Protein AF-A0A7C7NQ65-F1 (afdb_monomer_lite)

Secondary structure (DSSP, 8-state):
---EEEEEEEESSS--HHHHHHHHHHHHHT-SEEEEEETTEEEEEEETT-HHHHHHHHHHHHHH----TTEEEEEEEE--S------PPBPP---PPPHHHHHHHH-TTSTTTT-TT----TT-BSS----------BSS--TT-EEEES-GGGHHHHEE--HHHHHHHHSTT--EEEEEE--HHHHHHH--SEEEEE---SHHHHHHHHHHHHTT-SEEEE------EEEEETTEEEEEE-TTTSPPPP--SSSHHHHHHHHHHHHTT-S--------------

Radius of gyration: 21.6 Å; chains: 1; bounding box: 74×42×58 Å

Sequence (285 aa):
MSIKIRQVIEFNSDFQYFAGFLNHIVQQSSINANVKFQNRKVILEIDETDKEKVQKFSDEVTKYLPHSLFLGEIDTSNFDGDLEKHNSISPDYEIAPCNFCIEELSNETSPHYLDNGYRCSHYSNKGELFLEDEFTYSPNYSENSILLLTNSAKFDELFIATDDEKKALFSIEKPTLKLTIRNQELKELTGKKYLFVKAPWSVKSVLVAIQSKESGFDYLFFNDNDDLKAIVIQDNISFIKANRLLPKLKNLHENRLLNRFLNILDEANFKNGIGIYLNDKSGSI

pLDDT: mean 84.76, std 12.83, range [34.88, 98.25]

Structure (mmCIF, N/CA/C/O backbone):
data_AF-A0A7C7NQ65-F1
#
_entry.id   AF-A0A7C7NQ65-F1
#
loop_
_atom_site.group_PDB
_atom_site.id
_atom_site.type_symbol
_atom_site.label_atom_id
_atom_site.label_alt_id
_atom_site.label_comp_id
_atom_site.label_asym_id
_atom_site.label_entity_id
_atom_site.label_seq_id
_atom_site.pdbx_PDB_ins_code
_atom_site.Cartn_x
_atom_site.Cartn_y
_atom_site.Cartn_z
_atom_site.occupancy
_atom_site.B_iso_or_equiv
_atom_site.auth_seq_id
_atom_site.auth_comp_id
_atom_site.auth_asym_id
_atom_site.auth_atom_id
_atom_site.pdbx_PDB_model_num
ATOM 1 N N . MET A 1 1 ? 28.820 -6.013 -25.211 1.00 52.34 1 MET A N 1
ATOM 2 C CA . MET A 1 1 ? 27.528 -6.697 -25.425 1.00 52.34 1 MET A CA 1
ATOM 3 C C . MET A 1 1 ? 26.502 -5.935 -24.618 1.00 52.34 1 MET A C 1
ATOM 5 O O . MET A 1 1 ? 26.775 -5.704 -23.449 1.00 52.34 1 MET A O 1
ATOM 9 N N . SER A 1 2 ? 25.414 -5.480 -25.241 1.00 62.81 2 SER A N 1
ATOM 10 C CA . SER A 1 2 ? 24.263 -4.971 -24.487 1.00 62.81 2 SER A CA 1
ATOM 11 C C . SER A 1 2 ? 23.634 -6.185 -23.813 1.00 62.81 2 SER A C 1
ATOM 13 O O . SER A 1 2 ? 23.280 -7.142 -24.498 1.00 62.81 2 SER A O 1
ATOM 15 N N . ILE A 1 3 ? 23.647 -6.204 -22.484 1.00 84.12 3 ILE A N 1
ATOM 16 C CA . ILE A 1 3 ? 22.957 -7.225 -21.698 1.00 84.12 3 ILE A CA 1
ATOM 17 C C . ILE A 1 3 ? 21.595 -6.622 -21.407 1.00 84.12 3 ILE A C 1
ATOM 19 O O . ILE A 1 3 ? 21.515 -5.550 -20.813 1.00 84.12 3 ILE A O 1
ATOM 23 N N . LYS A 1 4 ? 20.540 -7.263 -21.893 1.00 92.06 4 LYS A N 1
ATOM 24 C CA . LYS A 1 4 ? 19.171 -6.826 -21.654 1.00 92.06 4 LYS A CA 1
ATOM 25 C C . LYS A 1 4 ? 18.411 -7.954 -20.984 1.00 92.06 4 LYS A C 1
ATOM 27 O O . LYS A 1 4 ? 18.498 -9.111 -21.408 1.00 92.06 4 LYS A O 1
ATOM 32 N N . ILE A 1 5 ? 17.647 -7.599 -19.966 1.00 93.62 5 ILE A N 1
ATOM 33 C CA . ILE A 1 5 ? 16.820 -8.537 -19.217 1.00 93.62 5 ILE A CA 1
ATOM 34 C C . ILE A 1 5 ? 15.348 -8.185 -19.374 1.00 93.62 5 ILE A C 1
ATOM 36 O O . ILE A 1 5 ? 14.976 -7.027 -19.573 1.00 93.62 5 ILE A O 1
ATOM 40 N N . ARG A 1 6 ? 14.506 -9.205 -19.265 1.00 94.75 6 ARG A N 1
ATOM 41 C CA . ARG A 1 6 ? 13.058 -9.089 -19.165 1.00 94.75 6 ARG A CA 1
ATOM 42 C C . ARG A 1 6 ? 12.602 -9.769 -17.885 1.00 94.75 6 ARG A C 1
ATOM 44 O O . ARG A 1 6 ? 1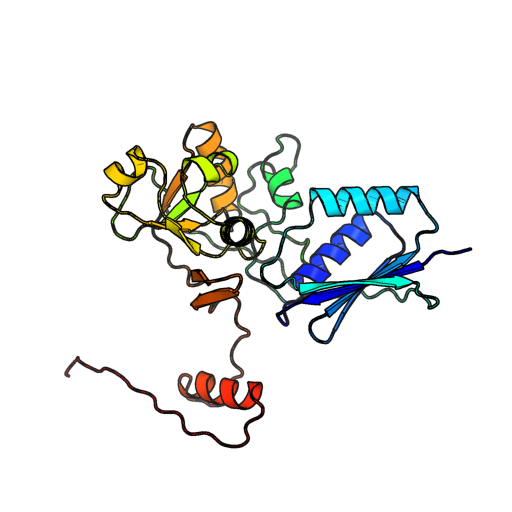2.823 -10.968 -17.708 1.00 94.75 6 ARG A O 1
ATOM 51 N N . GLN A 1 7 ? 11.921 -9.004 -17.047 1.00 94.50 7 GLN A N 1
ATOM 52 C CA . GLN A 1 7 ? 11.177 -9.487 -15.898 1.00 94.50 7 GLN A CA 1
ATOM 53 C C . GLN A 1 7 ? 9.689 -9.513 -16.232 1.00 94.50 7 GLN A C 1
ATOM 55 O O . GLN A 1 7 ? 9.123 -8.516 -16.683 1.00 94.50 7 GLN A O 1
ATOM 60 N N . VAL A 1 8 ? 9.058 -10.663 -16.031 1.00 95.12 8 VAL A N 1
ATOM 61 C CA . VAL A 1 8 ? 7.615 -10.849 -16.161 1.00 95.12 8 VAL A CA 1
ATOM 62 C C . VAL A 1 8 ? 7.072 -11.109 -14.766 1.00 95.12 8 VAL A C 1
ATOM 64 O O . VAL A 1 8 ? 7.361 -12.138 -14.170 1.00 95.12 8 VAL A O 1
ATOM 67 N N . ILE A 1 9 ? 6.312 -10.154 -14.247 1.00 94.19 9 ILE A N 1
ATOM 68 C CA . ILE A 1 9 ? 5.709 -10.204 -12.917 1.00 94.19 9 ILE A CA 1
ATOM 69 C C . ILE A 1 9 ? 4.232 -10.522 -13.113 1.00 94.19 9 ILE A C 1
ATOM 71 O O . ILE A 1 9 ? 3.504 -9.738 -13.732 1.00 94.19 9 ILE A O 1
ATOM 75 N N . GLU A 1 10 ? 3.780 -11.664 -12.614 1.00 93.00 10 GLU A N 1
ATOM 76 C CA . GLU A 1 10 ? 2.357 -11.970 -12.570 1.00 93.00 10 GLU A CA 1
ATOM 77 C C . GLU A 1 10 ? 1.647 -11.026 -11.602 1.00 93.00 10 GLU A C 1
ATOM 79 O O . GLU A 1 10 ? 2.161 -10.675 -10.538 1.00 93.00 10 GLU A O 1
ATOM 84 N N . PHE A 1 11 ? 0.459 -10.580 -11.990 1.00 89.44 11 PHE A N 1
ATOM 85 C CA . PHE A 1 11 ? -0.330 -9.647 -11.211 1.00 89.44 11 PHE A CA 1
ATOM 86 C C . PHE A 1 11 ? -1.777 -10.122 -11.176 1.00 89.44 11 PHE A C 1
ATOM 88 O O . PHE A 1 11 ? -2.502 -10.018 -12.156 1.00 89.44 11 PHE A O 1
ATOM 95 N N . ASN A 1 12 ? -2.225 -10.643 -10.041 1.00 86.44 12 ASN A N 1
ATOM 96 C CA . ASN A 1 12 ? -3.533 -11.265 -9.828 1.00 86.44 12 ASN A CA 1
ATOM 97 C C . ASN A 1 12 ? -4.705 -10.259 -9.797 1.00 86.44 12 ASN A C 1
ATOM 99 O O . ASN A 1 12 ? -5.675 -10.432 -9.063 1.00 86.44 12 ASN A O 1
ATOM 103 N N . SER A 1 13 ? -4.620 -9.196 -10.594 1.00 84.44 13 SER A N 1
ATOM 104 C CA . SER A 1 13 ? -5.643 -8.183 -10.822 1.00 84.44 13 SER A CA 1
ATOM 105 C C . SER A 1 13 ? -5.424 -7.523 -12.188 1.00 84.44 13 SER A C 1
ATOM 107 O O . SER A 1 13 ? -4.337 -7.593 -12.754 1.00 84.44 13 SER A O 1
ATOM 109 N N . ASP A 1 14 ? -6.440 -6.842 -12.714 1.00 83.81 14 ASP A N 1
ATOM 110 C CA . ASP A 1 14 ? -6.323 -6.013 -13.920 1.00 83.81 14 ASP A CA 1
ATOM 111 C C . ASP A 1 14 ? -5.859 -4.572 -13.605 1.00 83.81 14 ASP A C 1
ATOM 113 O O . ASP A 1 14 ? -5.800 -3.722 -14.499 1.00 83.81 14 ASP A O 1
ATOM 117 N N . PHE A 1 15 ? -5.530 -4.271 -12.340 1.00 84.94 15 PHE A N 1
ATOM 118 C CA . PHE A 1 15 ? -5.049 -2.947 -11.950 1.00 84.94 15 PHE A CA 1
ATOM 119 C C . PHE A 1 15 ? -3.617 -2.676 -12.417 1.00 84.94 15 PHE A C 1
ATOM 121 O O . PHE A 1 15 ? -2.731 -3.518 -12.346 1.00 84.94 15 PHE A O 1
ATOM 128 N N . GLN A 1 16 ? -3.384 -1.441 -12.845 1.00 87.25 16 GLN A N 1
ATOM 129 C CA . GLN A 1 16 ? -2.164 -1.017 -13.534 1.00 87.25 16 GLN A CA 1
ATOM 130 C C . GLN A 1 16 ? -1.256 -0.127 -12.679 1.00 87.25 16 GLN A C 1
ATOM 132 O O . GLN A 1 16 ? -0.144 0.178 -13.102 1.00 87.25 16 GLN A O 1
ATOM 137 N N . TYR A 1 17 ? -1.684 0.276 -11.476 1.00 87.38 17 TYR A N 1
ATOM 138 C CA . TYR A 1 17 ? -0.915 1.190 -10.617 1.00 87.38 17 TYR A CA 1
ATOM 139 C C . TYR A 1 17 ? 0.491 0.682 -10.311 1.00 87.38 17 TYR A C 1
ATOM 141 O O . TYR A 1 17 ? 1.406 1.488 -10.193 1.00 87.38 17 TYR A O 1
ATOM 149 N N . PHE A 1 18 ? 0.682 -0.636 -10.199 1.00 89.75 18 PHE A N 1
ATOM 150 C CA . PHE A 1 18 ? 1.993 -1.209 -9.915 1.00 89.75 18 PHE A CA 1
ATOM 151 C C . PHE A 1 18 ? 2.956 -0.990 -11.091 1.00 89.75 18 PHE A C 1
ATOM 153 O O . PHE A 1 18 ? 4.075 -0.519 -10.900 1.00 89.75 18 PHE A O 1
ATOM 160 N N . ALA A 1 19 ? 2.491 -1.223 -12.325 1.00 90.88 19 ALA A N 1
ATOM 161 C CA . ALA A 1 19 ? 3.245 -0.890 -13.535 1.00 90.88 19 ALA A CA 1
ATOM 162 C C . ALA A 1 19 ? 3.475 0.624 -13.667 1.00 90.88 19 ALA A C 1
ATOM 164 O O . ALA A 1 19 ? 4.567 1.057 -14.033 1.00 90.88 19 ALA A O 1
ATOM 165 N N . GLY A 1 20 ? 2.464 1.434 -13.340 1.00 90.38 20 GLY A N 1
ATOM 166 C CA . GLY A 1 20 ? 2.571 2.891 -13.321 1.00 90.38 20 GLY A CA 1
ATOM 167 C C . GLY A 1 20 ? 3.620 3.401 -12.329 1.00 90.38 20 GLY A C 1
ATOM 168 O O . GLY A 1 20 ? 4.366 4.321 -12.658 1.00 90.38 20 GLY A O 1
ATOM 169 N N . PHE A 1 21 ? 3.735 2.762 -11.165 1.00 91.69 21 PHE A N 1
ATOM 170 C CA . PHE A 1 21 ? 4.756 3.070 -10.166 1.00 91.69 21 PHE A CA 1
ATOM 171 C C . PHE A 1 21 ? 6.162 2.669 -10.613 1.00 91.69 21 PHE A C 1
ATOM 173 O O . PHE A 1 21 ? 7.105 3.446 -10.483 1.00 91.69 21 PHE A O 1
ATOM 180 N N . LEU A 1 22 ? 6.312 1.482 -11.205 1.00 92.50 22 LEU A N 1
ATOM 181 C CA . LEU A 1 22 ? 7.587 1.058 -11.787 1.00 92.50 22 LEU A CA 1
ATOM 182 C C . LEU A 1 22 ? 8.043 2.002 -12.906 1.00 92.50 22 LEU A C 1
ATOM 184 O O . LEU A 1 22 ? 9.221 2.347 -12.965 1.00 92.50 22 LEU A O 1
ATOM 188 N N . ASN A 1 23 ? 7.120 2.479 -13.748 1.00 91.50 23 ASN A N 1
ATOM 189 C CA . ASN A 1 23 ? 7.420 3.501 -14.753 1.00 91.50 23 ASN A CA 1
ATOM 190 C C . ASN A 1 23 ? 7.962 4.789 -14.126 1.00 91.50 23 ASN A C 1
ATOM 192 O O . ASN A 1 23 ? 8.927 5.353 -14.643 1.00 91.50 23 ASN A O 1
ATOM 196 N N . HIS A 1 24 ? 7.387 5.237 -13.008 1.00 91.88 24 HIS A N 1
ATOM 197 C CA . HIS A 1 24 ? 7.904 6.394 -12.283 1.00 91.88 24 HIS A CA 1
ATOM 198 C C . HIS A 1 24 ? 9.355 6.173 -11.823 1.00 91.88 24 HIS A C 1
ATOM 200 O O . HIS A 1 24 ? 10.212 7.021 -12.072 1.00 91.88 24 HIS A O 1
ATOM 206 N N . ILE A 1 25 ? 9.663 5.011 -11.235 1.00 93.88 25 ILE A N 1
ATOM 207 C CA . ILE A 1 25 ? 11.031 4.683 -10.802 1.00 93.88 25 ILE A CA 1
ATOM 208 C C . ILE A 1 25 ? 11.999 4.626 -11.994 1.00 93.88 25 ILE A C 1
ATOM 210 O O . ILE A 1 25 ? 13.107 5.154 -11.907 1.00 93.88 25 ILE A O 1
ATOM 214 N N . VAL A 1 26 ? 11.592 4.037 -13.125 1.00 93.19 26 VAL A N 1
ATOM 215 C CA . VAL A 1 26 ? 12.399 4.016 -14.363 1.00 93.19 26 VAL A CA 1
ATOM 216 C C . VAL A 1 26 ? 12.735 5.436 -14.831 1.00 93.19 26 VAL A C 1
ATOM 218 O O . VAL A 1 26 ? 13.874 5.717 -15.209 1.00 93.19 26 VAL A O 1
ATOM 221 N N . GLN A 1 27 ? 11.767 6.352 -14.786 1.00 90.94 27 GLN A N 1
ATOM 222 C CA . GLN A 1 27 ? 11.986 7.752 -15.158 1.00 90.94 27 GLN A CA 1
ATOM 223 C C . GLN A 1 27 ? 12.951 8.450 -14.187 1.00 90.94 27 GLN A C 1
ATOM 225 O O . GLN A 1 27 ? 13.904 9.093 -14.633 1.00 90.94 27 GLN A O 1
ATOM 230 N N . GLN A 1 28 ? 12.763 8.269 -12.877 1.00 90.81 28 GLN A N 1
ATOM 231 C CA . GLN A 1 28 ? 13.627 8.835 -11.829 1.00 90.81 28 GLN A CA 1
ATOM 232 C C . GLN A 1 28 ? 15.074 8.329 -11.897 1.00 90.81 28 GLN A C 1
ATOM 234 O O . GLN A 1 28 ? 16.034 9.094 -11.736 1.00 90.81 28 GLN A O 1
ATOM 239 N N . SER A 1 29 ? 15.271 7.039 -12.169 1.00 92.62 29 SER A N 1
ATOM 240 C CA . SER A 1 29 ? 16.609 6.459 -12.313 1.00 92.62 29 SER A CA 1
ATOM 241 C C . SER A 1 29 ? 17.265 6.815 -13.651 1.00 92.62 29 SER A C 1
ATOM 243 O O . SER A 1 29 ? 18.479 6.671 -13.796 1.00 92.62 29 SER A O 1
ATOM 245 N N . SER A 1 30 ? 16.484 7.318 -14.616 1.00 91.69 30 SER A N 1
ATOM 246 C CA . SER A 1 30 ? 16.909 7.613 -15.991 1.00 91.69 30 SER A CA 1
ATOM 247 C C . SER A 1 30 ? 17.499 6.403 -16.728 1.00 91.69 30 SER A C 1
ATOM 249 O O . SER A 1 30 ? 18.212 6.572 -17.723 1.00 91.69 30 SER A O 1
ATOM 251 N N . ILE A 1 31 ? 17.218 5.188 -16.247 1.00 92.69 31 ILE A N 1
ATOM 252 C CA . ILE A 1 31 ? 17.653 3.936 -16.864 1.00 92.69 31 ILE A CA 1
ATOM 253 C C . ILE A 1 31 ? 16.955 3.732 -18.213 1.00 92.69 31 ILE A C 1
ATOM 255 O O . ILE A 1 31 ? 15.811 4.143 -18.422 1.00 92.69 31 ILE A O 1
ATOM 259 N N . ASN A 1 32 ? 17.644 3.083 -19.151 1.00 92.25 32 ASN A N 1
ATOM 260 C CA . ASN A 1 32 ? 17.024 2.662 -20.400 1.00 92.25 32 ASN A CA 1
ATOM 261 C C . ASN A 1 32 ? 16.196 1.393 -20.149 1.00 92.25 32 ASN A C 1
ATOM 263 O O . ASN A 1 32 ? 16.702 0.279 -20.256 1.00 92.25 32 ASN A O 1
ATOM 267 N N . ALA A 1 33 ? 14.938 1.578 -19.758 1.00 92.38 33 ALA A N 1
ATOM 268 C CA . ALA A 1 33 ? 13.998 0.497 -19.502 1.00 92.38 33 ALA A CA 1
ATOM 269 C C . ALA A 1 33 ? 12.593 0.842 -20.005 1.00 92.38 33 ALA A C 1
ATOM 271 O O . ALA A 1 33 ? 12.276 1.998 -20.302 1.00 92.38 33 ALA A O 1
ATOM 272 N N . ASN A 1 34 ? 11.748 -0.177 -20.087 1.00 92.81 34 ASN A N 1
ATOM 273 C CA . ASN A 1 34 ? 10.358 -0.074 -20.496 1.00 92.81 34 ASN A CA 1
ATOM 274 C C . ASN A 1 34 ? 9.464 -0.917 -19.575 1.00 92.81 34 ASN A C 1
ATOM 276 O O . ASN A 1 34 ? 9.821 -2.048 -19.244 1.00 92.81 34 ASN A O 1
ATOM 280 N N . VAL A 1 35 ? 8.289 -0.391 -19.210 1.00 92.50 35 VAL A N 1
ATOM 281 C CA . VAL A 1 35 ? 7.281 -1.117 -18.424 1.00 92.50 35 VAL A CA 1
ATOM 282 C C . VAL A 1 35 ? 5.957 -1.167 -19.176 1.00 92.50 35 VAL A C 1
ATOM 284 O O . VAL A 1 35 ? 5.358 -0.139 -19.511 1.00 92.50 35 VAL A O 1
ATOM 287 N N . LYS A 1 36 ? 5.470 -2.386 -19.402 1.00 91.19 36 LYS A N 1
ATOM 288 C CA . LYS A 1 36 ? 4.174 -2.683 -20.021 1.00 91.19 36 LYS A CA 1
ATOM 289 C C . LYS A 1 36 ? 3.296 -3.442 -19.032 1.00 91.19 36 LYS A C 1
ATOM 291 O O . LYS A 1 36 ? 3.787 -4.286 -18.291 1.00 91.19 36 LYS A O 1
ATOM 296 N N . PHE A 1 37 ? 1.993 -3.186 -19.060 1.00 89.81 37 PHE A N 1
ATOM 297 C CA . PHE A 1 37 ? 1.007 -4.035 -18.397 1.00 89.81 37 PHE A CA 1
ATOM 298 C C . PHE A 1 37 ? 0.115 -4.690 -19.448 1.00 89.81 37 PHE A C 1
ATOM 300 O O . PHE A 1 37 ? -0.541 -3.994 -20.224 1.00 89.81 37 PHE A O 1
ATOM 307 N N . GLN A 1 38 ? 0.090 -6.020 -19.497 1.00 89.38 38 GLN A N 1
ATOM 308 C CA . GLN A 1 38 ? -0.742 -6.765 -20.438 1.00 89.38 38 GLN A CA 1
ATOM 309 C C . GLN A 1 38 ? -1.121 -8.123 -19.855 1.00 89.38 38 GLN A C 1
ATOM 311 O O . GLN A 1 38 ? -0.275 -8.810 -19.294 1.00 89.38 38 GLN A O 1
ATOM 316 N N . ASN A 1 39 ? -2.380 -8.534 -20.033 1.00 87.81 39 ASN A N 1
ATOM 317 C CA . ASN A 1 39 ? -2.874 -9.854 -19.624 1.00 87.81 39 ASN A CA 1
ATOM 318 C C . ASN A 1 39 ? -2.519 -10.199 -18.170 1.00 87.81 39 ASN A C 1
ATOM 320 O O . ASN A 1 39 ? -2.023 -11.295 -17.917 1.00 87.81 39 ASN A O 1
ATOM 324 N N . ARG A 1 40 ? -2.743 -9.261 -17.233 1.00 90.31 40 ARG A N 1
ATOM 325 C CA . ARG A 1 40 ? -2.425 -9.449 -15.806 1.00 90.31 40 ARG A CA 1
ATOM 326 C C . ARG A 1 40 ? -0.945 -9.722 -15.527 1.00 90.31 40 ARG A C 1
ATOM 328 O O . ARG A 1 40 ? -0.592 -10.414 -14.580 1.00 90.31 40 ARG A O 1
ATOM 335 N N . LYS A 1 41 ? -0.064 -9.199 -16.378 1.00 93.44 41 LYS A N 1
ATOM 336 C CA . LYS A 1 41 ? 1.386 -9.288 -16.215 1.00 93.44 41 LYS A CA 1
ATOM 337 C C . LYS A 1 41 ? 2.007 -7.915 -16.384 1.00 93.44 41 LYS A C 1
ATOM 339 O O . LYS A 1 41 ? 1.666 -7.180 -17.315 1.00 93.44 41 LYS A O 1
ATOM 344 N N . VAL A 1 42 ? 2.935 -7.588 -15.497 1.00 93.06 42 VAL A N 1
ATOM 345 C CA . VAL A 1 42 ? 3.828 -6.441 -15.642 1.00 93.06 42 VAL A CA 1
ATOM 346 C C . VAL A 1 42 ? 5.094 -6.952 -16.316 1.00 93.06 42 VAL A C 1
ATOM 348 O O . VAL A 1 42 ? 5.751 -7.857 -15.812 1.00 93.06 42 VAL A O 1
ATOM 351 N N . ILE A 1 43 ? 5.419 -6.400 -17.477 1.00 93.75 43 ILE A N 1
ATOM 352 C CA . ILE A 1 43 ? 6.603 -6.752 -18.255 1.00 93.75 43 ILE A CA 1
ATOM 353 C C . ILE A 1 43 ? 7.573 -5.581 -18.141 1.00 93.75 43 ILE A C 1
ATOM 355 O O . ILE A 1 43 ? 7.293 -4.499 -18.659 1.00 93.75 43 ILE A O 1
ATOM 359 N N . LEU A 1 44 ? 8.686 -5.803 -17.451 1.00 94.00 44 LEU A N 1
ATOM 360 C CA . LEU A 1 44 ? 9.769 -4.847 -17.257 1.00 94.00 44 LEU A CA 1
ATOM 361 C C . LEU A 1 44 ? 10.977 -5.298 -18.078 1.00 94.00 44 LEU A C 1
ATOM 363 O O . LEU A 1 44 ? 11.518 -6.379 -17.866 1.00 94.00 44 LEU A O 1
ATOM 367 N N . GLU A 1 45 ? 11.395 -4.475 -19.028 1.00 94.44 45 GLU A N 1
ATOM 368 C CA . GLU A 1 45 ? 12.537 -4.741 -19.904 1.00 94.44 45 GLU A CA 1
ATOM 369 C C . GLU A 1 45 ? 13.616 -3.703 -19.622 1.00 94.44 45 GLU A C 1
ATOM 371 O O . GLU A 1 45 ? 13.331 -2.508 -19.667 1.00 94.44 45 GLU A O 1
ATOM 376 N N . ILE A 1 46 ? 14.836 -4.142 -19.319 1.00 93.62 46 ILE A N 1
ATOM 377 C CA . ILE A 1 46 ? 15.928 -3.276 -18.859 1.00 93.62 46 ILE A CA 1
ATOM 378 C C . ILE A 1 46 ? 17.164 -3.517 -19.717 1.00 93.62 46 ILE A C 1
ATOM 380 O O . ILE A 1 46 ? 17.553 -4.663 -19.934 1.00 93.62 46 ILE A O 1
ATOM 384 N N . ASP A 1 47 ? 17.801 -2.441 -20.172 1.00 92.81 47 ASP A N 1
ATOM 385 C CA . ASP A 1 47 ? 19.149 -2.467 -20.740 1.00 92.81 47 ASP A CA 1
ATOM 386 C C . ASP A 1 47 ? 20.183 -2.204 -19.642 1.00 92.81 47 ASP A C 1
ATOM 388 O O . ASP A 1 47 ? 20.283 -1.103 -19.095 1.00 92.81 47 ASP A O 1
ATOM 392 N N . GLU A 1 48 ? 20.964 -3.234 -19.326 1.00 91.50 48 GLU A N 1
ATOM 393 C CA . GLU A 1 48 ? 21.942 -3.242 -18.239 1.00 91.50 48 GLU A CA 1
ATOM 394 C C . GLU A 1 48 ? 23.324 -2.719 -18.657 1.00 91.50 48 GLU A C 1
ATOM 396 O O . GLU A 1 48 ? 24.313 -2.876 -17.936 1.00 91.50 48 GLU A O 1
ATOM 401 N N . THR A 1 49 ? 23.432 -2.094 -19.832 1.00 91.00 49 THR A N 1
ATOM 402 C CA . THR A 1 49 ? 24.710 -1.555 -20.321 1.00 91.00 49 THR A CA 1
ATOM 403 C C . THR A 1 49 ? 25.270 -0.463 -19.398 1.00 91.00 49 THR A C 1
ATOM 405 O O . THR A 1 49 ? 26.484 -0.390 -19.198 1.00 91.00 49 THR A O 1
ATOM 408 N N . ASP A 1 50 ? 24.405 0.373 -18.813 1.00 92.38 50 ASP A N 1
ATOM 409 C CA . ASP A 1 50 ? 24.789 1.463 -17.906 1.00 92.38 50 ASP A CA 1
ATOM 410 C C . ASP A 1 50 ? 24.654 1.037 -16.436 1.00 92.38 50 ASP A C 1
ATOM 412 O O . ASP A 1 50 ? 23.598 1.167 -15.815 1.00 92.38 50 ASP A O 1
ATOM 416 N N . LYS A 1 51 ? 25.752 0.525 -15.873 1.00 92.56 51 LYS A N 1
ATOM 417 C CA . LYS A 1 51 ? 25.780 -0.030 -14.512 1.00 92.56 51 LYS A CA 1
ATOM 418 C C . LYS A 1 51 ? 25.422 0.975 -13.419 1.00 92.56 51 LYS A C 1
ATOM 420 O O . LYS A 1 51 ? 24.862 0.572 -12.406 1.00 92.56 51 LYS A O 1
ATOM 425 N N . GLU A 1 52 ? 25.742 2.255 -13.600 1.00 94.69 52 GLU A N 1
ATOM 426 C CA . GLU A 1 52 ? 25.434 3.286 -12.602 1.00 94.69 52 GLU A CA 1
ATOM 427 C C . GLU A 1 52 ? 23.920 3.503 -12.518 1.00 94.69 52 GLU A C 1
ATOM 429 O O . GLU A 1 52 ? 23.342 3.512 -11.430 1.00 94.69 52 GLU A O 1
ATOM 434 N N . LYS A 1 53 ? 23.252 3.578 -13.673 1.00 94.69 53 LYS A N 1
ATOM 435 C CA . LYS A 1 53 ? 21.791 3.715 -13.733 1.00 94.69 53 LYS A CA 1
ATOM 436 C C . LYS A 1 53 ? 21.058 2.452 -13.302 1.00 94.69 53 LYS A C 1
ATOM 438 O O . LYS A 1 53 ? 20.010 2.562 -12.672 1.00 94.69 53 LYS A O 1
ATOM 443 N N . VAL A 1 54 ? 21.604 1.272 -13.603 1.00 93.69 54 VAL A N 1
ATOM 444 C CA . VAL A 1 54 ? 21.096 -0.015 -13.090 1.00 93.69 54 VAL A CA 1
ATOM 445 C C . VAL A 1 54 ? 21.153 -0.042 -11.570 1.00 93.69 54 VAL A C 1
ATOM 447 O O . VAL A 1 54 ? 20.149 -0.360 -10.936 1.00 93.69 54 VAL A O 1
ATOM 450 N N . GLN A 1 55 ? 22.288 0.345 -10.983 1.00 94.00 55 GLN A N 1
ATOM 451 C CA . GLN A 1 55 ? 22.425 0.397 -9.532 1.00 94.00 55 GLN A CA 1
ATOM 452 C C . GLN A 1 55 ? 21.427 1.385 -8.926 1.00 94.00 55 GLN A C 1
ATOM 454 O O . GLN A 1 55 ? 20.677 1.010 -8.030 1.00 94.00 55 GLN A O 1
ATOM 459 N N . LYS A 1 56 ? 21.335 2.601 -9.480 1.00 95.56 56 LYS A N 1
ATOM 460 C CA . LYS A 1 56 ? 20.355 3.600 -9.038 1.00 95.56 56 LYS A CA 1
ATOM 461 C C . LYS A 1 56 ? 18.927 3.052 -9.100 1.00 95.56 56 LYS A C 1
ATOM 463 O O . LYS A 1 56 ? 18.187 3.173 -8.135 1.00 95.56 56 LYS A O 1
ATOM 468 N N . PHE A 1 57 ? 18.534 2.427 -10.208 1.00 95.50 57 PHE A N 1
ATOM 469 C CA . PHE A 1 57 ? 17.214 1.804 -10.340 1.00 95.50 57 PHE A CA 1
ATOM 470 C C . PHE A 1 57 ? 16.975 0.723 -9.276 1.00 95.50 57 PHE A C 1
ATOM 472 O O . PHE A 1 57 ? 15.919 0.713 -8.649 1.00 95.50 57 PHE A O 1
ATOM 479 N N . SER A 1 58 ? 17.953 -0.156 -9.046 1.00 93.81 58 SER A N 1
ATOM 480 C CA . SER A 1 58 ? 17.872 -1.207 -8.027 1.00 93.81 58 SER A CA 1
ATOM 481 C C . SER A 1 58 ? 17.698 -0.635 -6.618 1.00 93.81 58 SER A C 1
ATOM 483 O O . SER A 1 58 ? 16.890 -1.149 -5.840 1.00 93.81 58 SER A O 1
ATOM 485 N N . ASP A 1 59 ? 18.426 0.432 -6.291 1.00 94.75 59 ASP A N 1
ATOM 486 C CA . ASP A 1 59 ? 18.344 1.101 -4.991 1.00 94.75 59 ASP A CA 1
ATOM 487 C C . ASP A 1 59 ? 16.963 1.746 -4.793 1.00 94.75 59 ASP A C 1
ATOM 489 O O . ASP A 1 59 ? 16.334 1.568 -3.748 1.00 94.75 59 ASP A O 1
ATOM 493 N N . GLU A 1 60 ? 16.444 2.422 -5.823 1.00 94.88 60 GLU A N 1
ATOM 494 C CA . GLU A 1 60 ? 15.113 3.038 -5.817 1.00 94.88 60 GLU A CA 1
ATOM 495 C C . GLU A 1 60 ? 13.991 1.994 -5.688 1.00 94.88 60 GLU A C 1
ATOM 497 O O . GLU A 1 60 ? 13.077 2.162 -4.880 1.00 94.88 60 GLU A O 1
ATOM 502 N N . VAL A 1 61 ? 14.067 0.881 -6.428 1.00 92.88 61 VAL A N 1
ATOM 503 C CA . VAL A 1 61 ? 13.113 -0.233 -6.293 1.00 92.88 61 VAL A CA 1
ATOM 504 C C . VAL A 1 61 ? 13.151 -0.804 -4.879 1.00 92.88 61 VAL A C 1
ATOM 506 O O . VAL A 1 61 ? 12.103 -0.967 -4.259 1.00 92.88 61 VAL A O 1
ATOM 509 N N . THR A 1 62 ? 14.344 -1.058 -4.341 1.00 91.56 62 THR A N 1
ATOM 510 C CA . THR A 1 62 ? 14.508 -1.627 -2.995 1.00 91.56 62 THR A CA 1
ATOM 511 C C . THR A 1 62 ? 13.949 -0.702 -1.916 1.00 91.56 62 THR A C 1
ATOM 513 O O . THR A 1 62 ? 13.350 -1.172 -0.948 1.00 91.56 62 THR A O 1
ATOM 516 N N . LYS A 1 63 ? 14.131 0.613 -2.072 1.00 92.38 63 LYS A N 1
ATOM 517 C CA . LYS A 1 63 ? 13.686 1.605 -1.090 1.00 92.38 63 LYS A CA 1
ATOM 518 C C . LYS A 1 63 ? 12.188 1.902 -1.190 1.00 92.38 63 LYS A C 1
ATOM 520 O O . LYS A 1 63 ? 11.518 2.010 -0.161 1.00 92.38 63 LYS A O 1
ATOM 525 N N . TYR A 1 64 ? 11.653 2.061 -2.399 1.00 93.12 64 TYR A N 1
ATOM 526 C CA . TYR A 1 64 ? 10.343 2.689 -2.586 1.00 93.12 64 TYR A CA 1
ATOM 527 C C . TYR A 1 64 ? 9.253 1.786 -3.145 1.00 93.12 64 TYR A C 1
ATOM 529 O O . TYR A 1 64 ? 8.088 2.142 -2.969 1.00 93.12 64 TYR A O 1
ATOM 537 N N . LEU A 1 65 ? 9.573 0.663 -3.800 1.00 89.44 65 LEU A N 1
ATOM 538 C CA . LEU A 1 65 ? 8.560 -0.215 -4.393 1.00 89.44 65 LEU A CA 1
ATOM 539 C C . LEU A 1 65 ? 7.688 -0.831 -3.289 1.00 89.44 65 LEU A C 1
ATOM 541 O O . LEU A 1 65 ? 8.176 -1.650 -2.506 1.00 89.44 65 LEU A O 1
ATOM 545 N N . PRO A 1 66 ? 6.397 -0.461 -3.189 1.00 83.31 66 PRO A N 1
ATOM 546 C CA . PRO A 1 66 ? 5.546 -1.040 -2.172 1.00 83.31 66 PRO A CA 1
ATOM 547 C C . PRO A 1 66 ? 5.148 -2.459 -2.575 1.00 83.31 66 PRO A C 1
ATOM 549 O O . PRO A 1 66 ? 4.926 -2.758 -3.748 1.00 83.31 66 PRO A O 1
ATOM 552 N N . HIS A 1 67 ? 4.990 -3.329 -1.582 1.00 87.88 67 HIS A N 1
ATOM 553 C CA . HIS A 1 67 ? 4.375 -4.632 -1.799 1.00 87.88 67 HIS A CA 1
ATOM 554 C C . HIS A 1 67 ? 2.904 -4.457 -2.209 1.00 87.88 67 HIS A C 1
ATOM 556 O O . HIS A 1 67 ? 2.198 -3.624 -1.638 1.00 87.88 67 HIS A O 1
ATOM 562 N N . SER A 1 68 ? 2.422 -5.263 -3.152 1.00 89.62 68 SER A N 1
ATOM 563 C CA . SER A 1 68 ? 1.006 -5.330 -3.525 1.00 89.62 68 SER A CA 1
ATOM 564 C C . SER A 1 68 ? 0.435 -6.707 -3.220 1.00 89.62 68 SER A C 1
ATOM 566 O O . SER A 1 68 ? 1.099 -7.721 -3.422 1.00 89.62 68 SER A O 1
ATOM 568 N N . LEU A 1 69 ? -0.815 -6.740 -2.749 1.00 87.69 69 LEU A N 1
ATOM 569 C CA . LEU A 1 69 ? -1.553 -7.985 -2.484 1.00 87.69 69 LEU A CA 1
ATOM 570 C C . LEU A 1 69 ? -1.741 -8.857 -3.726 1.00 87.69 69 LEU A C 1
ATOM 572 O O . LEU A 1 69 ? -2.033 -10.042 -3.601 1.00 87.69 69 LEU A O 1
ATOM 576 N N . PHE A 1 70 ? -1.636 -8.260 -4.911 1.00 87.69 70 PHE A N 1
ATOM 577 C CA . PHE A 1 70 ? -1.867 -8.945 -6.173 1.00 87.69 70 PHE A CA 1
ATOM 578 C C . PHE A 1 70 ? -0.568 -9.386 -6.846 1.00 87.69 70 PHE A C 1
ATOM 580 O O . PHE A 1 70 ? -0.637 -9.926 -7.943 1.00 87.69 70 PHE A O 1
ATOM 587 N N . LEU A 1 71 ? 0.603 -9.186 -6.235 1.00 88.88 71 LEU A N 1
ATOM 588 C CA . LEU A 1 71 ? 1.850 -9.701 -6.802 1.00 88.88 71 LEU A CA 1
ATOM 589 C C . LEU A 1 71 ? 1.849 -11.231 -6.801 1.00 88.88 71 LEU A C 1
ATOM 591 O O . LEU A 1 71 ? 1.562 -11.860 -5.785 1.00 88.88 71 LEU A O 1
ATOM 595 N N . GLY A 1 72 ? 2.156 -11.805 -7.960 1.00 87.50 72 GLY A N 1
ATOM 596 C CA . GLY A 1 72 ? 2.377 -13.230 -8.159 1.00 87.50 72 GLY A CA 1
ATOM 597 C C . GLY A 1 72 ? 3.850 -13.540 -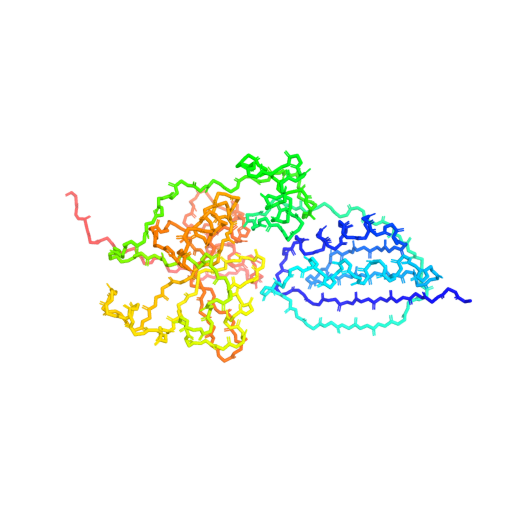8.415 1.00 87.50 72 GLY A C 1
ATOM 598 O O . GLY A 1 72 ? 4.748 -12.856 -7.918 1.00 87.50 72 GLY A O 1
ATOM 599 N N . GLU A 1 73 ? 4.092 -14.593 -9.191 1.00 89.25 73 GLU A N 1
ATOM 600 C CA . GLU A 1 73 ? 5.440 -15.050 -9.524 1.00 89.25 73 GLU A CA 1
ATOM 601 C C . GLU A 1 73 ? 6.196 -14.038 -10.397 1.00 89.25 73 GLU A C 1
ATOM 603 O O . GLU A 1 73 ? 5.607 -13.286 -11.178 1.00 89.25 73 GLU A O 1
ATOM 608 N N . ILE A 1 74 ? 7.522 -14.013 -10.244 1.00 92.44 74 ILE A N 1
ATOM 609 C CA . ILE A 1 74 ? 8.419 -13.151 -11.015 1.00 92.44 74 ILE A CA 1
ATOM 610 C C . ILE A 1 74 ? 9.392 -14.035 -11.784 1.00 92.44 74 ILE A C 1
ATOM 612 O O . ILE A 1 74 ? 10.261 -14.673 -11.190 1.00 92.44 74 ILE A O 1
ATOM 616 N N . ASP A 1 75 ? 9.299 -13.994 -13.107 1.00 94.06 75 ASP A N 1
ATOM 617 C CA . ASP A 1 75 ? 10.219 -14.675 -14.008 1.00 94.06 75 ASP A CA 1
ATOM 618 C C . ASP A 1 75 ? 11.223 -13.687 -14.591 1.00 94.06 75 ASP A C 1
ATOM 620 O O . ASP A 1 75 ? 10.844 -12.643 -15.122 1.00 94.06 75 ASP A O 1
ATOM 624 N N . THR A 1 76 ? 12.512 -14.023 -14.545 1.00 93.56 76 THR A N 1
ATOM 625 C CA . THR A 1 76 ? 13.579 -13.223 -15.167 1.00 93.56 76 THR A CA 1
ATOM 626 C C . THR A 1 76 ? 14.233 -14.006 -16.297 1.00 93.56 76 THR A C 1
ATOM 628 O O . THR A 1 76 ? 14.596 -15.170 -16.137 1.00 93.56 76 THR A O 1
ATOM 631 N N . SER A 1 77 ? 14.406 -13.365 -17.449 1.00 92.81 77 SER A N 1
ATOM 632 C CA . SER A 1 77 ? 15.007 -13.962 -18.643 1.00 92.81 77 SER A CA 1
ATOM 633 C C . SER A 1 77 ? 15.852 -12.947 -19.411 1.00 92.81 77 SER A C 1
ATOM 635 O O . SER A 1 77 ? 15.671 -11.741 -19.260 1.00 92.81 77 SER A O 1
ATOM 637 N N . ASN A 1 78 ? 16.767 -13.429 -20.254 1.00 91.19 78 ASN A N 1
ATOM 638 C CA . ASN A 1 78 ? 17.478 -12.572 -21.204 1.00 91.19 78 ASN A CA 1
ATOM 639 C C . ASN A 1 78 ? 16.552 -12.185 -22.363 1.00 91.19 78 ASN A C 1
ATOM 641 O O . ASN A 1 78 ? 15.696 -12.973 -22.773 1.00 91.19 78 ASN A O 1
ATOM 645 N N . PHE A 1 79 ? 16.745 -10.991 -22.915 1.00 87.88 79 PHE A N 1
ATOM 646 C CA . PHE A 1 79 ? 15.912 -10.462 -23.990 1.00 87.88 79 PHE A CA 1
ATOM 647 C C . PHE A 1 79 ? 16.754 -9.816 -25.093 1.00 87.88 79 PHE A C 1
ATOM 649 O O . PHE A 1 79 ? 17.440 -8.836 -24.852 1.00 87.88 79 PHE A O 1
ATOM 656 N N . ASP A 1 80 ? 16.644 -10.309 -26.327 1.00 80.00 80 ASP A N 1
ATOM 657 C CA . ASP A 1 80 ? 17.443 -9.816 -27.465 1.00 80.00 80 ASP A CA 1
ATOM 658 C C . ASP A 1 80 ? 16.701 -8.812 -28.373 1.00 80.00 80 ASP A C 1
ATOM 660 O O . ASP A 1 80 ? 17.141 -8.533 -29.487 1.00 80.00 80 ASP A O 1
ATOM 664 N N . GLY A 1 81 ? 15.567 -8.257 -27.934 1.00 80.00 81 GLY A N 1
ATOM 665 C CA . GLY A 1 81 ? 14.795 -7.300 -28.734 1.00 80.00 81 GLY A CA 1
ATOM 666 C C . GLY A 1 81 ? 15.105 -5.829 -28.444 1.00 80.00 81 GLY A C 1
ATOM 667 O O . GLY A 1 81 ? 15.921 -5.472 -27.585 1.00 80.00 81 GLY A O 1
ATOM 668 N N . ASP A 1 82 ? 14.432 -4.951 -29.183 1.00 80.62 82 ASP A N 1
ATOM 669 C CA . ASP A 1 82 ? 14.525 -3.506 -28.994 1.00 80.62 82 ASP A CA 1
ATOM 670 C C . ASP A 1 82 ? 13.645 -3.030 -27.836 1.00 80.62 82 ASP A C 1
ATOM 672 O O . ASP A 1 82 ? 12.556 -3.550 -27.592 1.00 80.62 82 ASP A O 1
ATOM 676 N N . LEU A 1 83 ? 14.138 -2.021 -27.113 1.00 83.00 83 LEU A N 1
ATOM 677 C CA . LEU A 1 83 ? 13.371 -1.360 -26.066 1.00 83.00 83 LEU A CA 1
ATOM 678 C C . LEU A 1 83 ? 12.445 -0.329 -26.706 1.00 83.00 83 LEU A C 1
ATOM 680 O O . LEU A 1 83 ? 12.854 0.784 -27.040 1.00 83.00 83 LEU A O 1
ATOM 684 N N . GLU A 1 84 ? 11.182 -0.697 -26.864 1.00 78.12 84 GLU A N 1
ATOM 685 C CA . GLU A 1 84 ? 10.134 0.241 -27.252 1.00 78.12 84 GLU A CA 1
ATOM 686 C C . GLU A 1 84 ? 9.609 0.952 -26.008 1.00 78.12 84 GLU A C 1
ATOM 688 O O . GLU A 1 84 ? 9.051 0.310 -25.122 1.00 78.12 84 GLU A O 1
ATOM 693 N N . LYS A 1 85 ? 9.765 2.276 -25.928 1.00 72.56 85 LYS A N 1
ATOM 694 C CA . LYS A 1 85 ? 9.233 3.048 -24.798 1.00 72.56 85 LYS A CA 1
ATOM 695 C C . LYS A 1 85 ? 7.711 3.116 -24.858 1.00 72.56 85 LYS A C 1
ATOM 697 O O . LYS A 1 85 ? 7.154 3.700 -25.787 1.00 72.56 85 LYS A O 1
ATOM 702 N N . HIS A 1 86 ? 7.051 2.609 -23.824 1.00 70.44 86 HIS A N 1
ATOM 703 C CA . HIS A 1 86 ? 5.626 2.816 -23.598 1.00 70.44 86 HIS A CA 1
ATOM 704 C C . HIS A 1 86 ? 5.391 3.714 -22.390 1.00 70.44 86 HIS A C 1
ATOM 706 O O . HIS A 1 86 ? 5.696 3.358 -21.256 1.00 70.44 86 HIS A O 1
ATOM 712 N N . ASN A 1 87 ? 4.760 4.862 -22.633 1.00 65.81 87 ASN A N 1
ATOM 713 C CA . ASN A 1 87 ? 4.190 5.665 -21.560 1.00 65.81 87 ASN A CA 1
ATOM 714 C C . ASN A 1 87 ? 2.827 5.074 -21.198 1.00 65.81 87 ASN A C 1
ATOM 716 O O . ASN A 1 87 ? 1.806 5.422 -21.795 1.00 65.81 87 ASN A O 1
ATOM 720 N N . SER A 1 88 ? 2.825 4.129 -20.262 1.00 64.06 88 SER A N 1
ATOM 721 C CA . SER A 1 88 ? 1.588 3.533 -19.761 1.00 64.06 88 SER A CA 1
ATOM 722 C C . SER A 1 88 ? 0.901 4.521 -18.818 1.00 64.06 88 SER A C 1
ATOM 724 O O . SER A 1 88 ? 1.467 4.889 -17.792 1.00 64.06 88 SER A O 1
ATOM 726 N N . ILE A 1 89 ? -0.311 4.952 -19.174 1.00 71.50 89 ILE A N 1
ATOM 727 C CA . ILE A 1 89 ? -1.173 5.759 -18.305 1.00 71.50 89 ILE A CA 1
ATOM 728 C C . ILE A 1 89 ? -2.171 4.818 -17.636 1.00 71.50 89 ILE A C 1
ATOM 730 O O . ILE A 1 89 ? -2.966 4.154 -18.305 1.00 71.50 89 ILE A O 1
ATOM 734 N N . SER A 1 90 ? -2.138 4.802 -16.316 1.00 71.12 90 SER A N 1
ATOM 735 C CA . SER A 1 90 ? -3.054 4.082 -15.449 1.00 71.12 90 SER A CA 1
ATOM 736 C C . SER A 1 90 ? -4.398 4.814 -15.330 1.00 71.12 90 SER A C 1
ATOM 738 O O . SER A 1 90 ? -4.438 6.042 -15.299 1.00 71.12 90 SER A O 1
ATOM 740 N N . PRO A 1 91 ? -5.531 4.100 -15.223 1.00 74.19 91 PRO A N 1
ATOM 741 C CA . PRO A 1 91 ? -6.753 4.639 -14.630 1.00 74.19 91 PRO A CA 1
ATOM 742 C C . PRO A 1 91 ? -6.524 5.239 -13.236 1.00 74.19 91 PRO A C 1
ATOM 744 O O . PRO A 1 91 ? -5.517 4.972 -12.590 1.00 74.19 91 PRO A O 1
ATOM 747 N N . ASP A 1 92 ? -7.496 6.009 -12.763 1.00 76.38 92 ASP A N 1
ATOM 748 C CA . ASP A 1 92 ? -7.472 6.568 -11.414 1.00 76.38 92 ASP A CA 1
ATOM 749 C C . ASP A 1 92 ? -7.780 5.467 -10.395 1.00 76.38 92 ASP A C 1
ATOM 751 O O . ASP A 1 92 ? -8.838 4.836 -10.463 1.00 76.38 92 ASP A O 1
ATOM 755 N N . TYR A 1 93 ? -6.854 5.235 -9.461 1.00 75.56 93 TYR A N 1
ATOM 756 C CA . TYR A 1 93 ? -7.003 4.249 -8.391 1.00 75.56 93 TYR A CA 1
ATOM 757 C C . TYR A 1 93 ? -7.041 4.892 -7.007 1.00 75.56 93 TYR A C 1
ATOM 759 O O . TYR A 1 93 ? -6.159 5.676 -6.656 1.00 75.56 93 TYR A O 1
ATOM 767 N N . GLU A 1 94 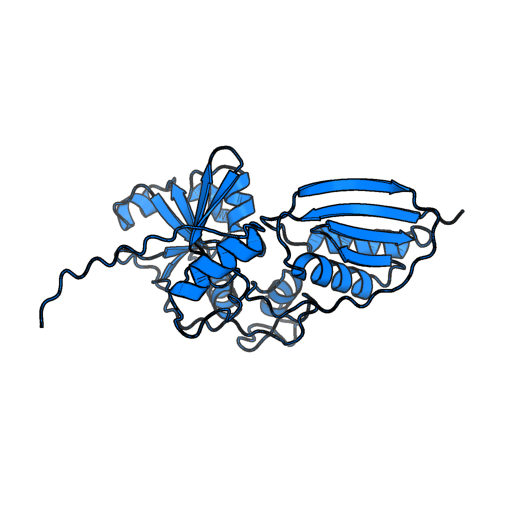? -8.022 4.498 -6.194 1.00 77.44 94 GLU A N 1
ATOM 768 C CA . GLU A 1 94 ? -8.122 4.867 -4.778 1.00 77.44 94 GLU A CA 1
ATOM 769 C C . GLU A 1 94 ? -7.065 4.132 -3.941 1.00 77.44 94 GLU A C 1
ATOM 771 O O . GLU A 1 94 ? -7.345 3.159 -3.239 1.00 77.44 94 GLU A O 1
ATOM 776 N N . ILE A 1 95 ? -5.820 4.579 -4.070 1.00 81.69 95 ILE A N 1
ATOM 777 C CA . ILE A 1 95 ? -4.637 3.941 -3.500 1.00 81.69 95 ILE A CA 1
ATOM 778 C C . ILE A 1 95 ? -3.902 4.904 -2.582 1.00 81.69 95 ILE A C 1
ATOM 780 O O . ILE A 1 95 ? -3.903 6.117 -2.788 1.00 81.69 95 ILE A O 1
ATOM 784 N N . ALA A 1 96 ? -3.277 4.333 -1.556 1.00 87.25 96 ALA A N 1
ATOM 785 C CA . ALA A 1 96 ? -2.531 5.081 -0.568 1.00 87.25 96 ALA A CA 1
ATOM 786 C C . ALA A 1 96 ? -1.359 5.868 -1.169 1.00 87.25 96 ALA A C 1
ATOM 788 O O . ALA A 1 96 ? -0.809 5.457 -2.188 1.00 87.25 96 ALA A O 1
ATOM 789 N N . PRO A 1 97 ? -0.935 6.980 -0.538 1.00 89.62 97 PRO A N 1
ATOM 790 C CA . PRO A 1 97 ? 0.290 7.657 -0.945 1.00 89.62 97 PRO A CA 1
ATOM 791 C C . PRO A 1 97 ? 1.478 6.684 -0.912 1.00 89.62 97 PRO A C 1
ATOM 793 O O . PRO A 1 97 ? 1.619 5.882 0.015 1.00 89.62 97 PRO A O 1
ATOM 796 N N . CYS A 1 98 ? 2.333 6.756 -1.931 1.00 91.25 98 CYS A N 1
ATOM 797 C CA . CYS A 1 98 ? 3.516 5.906 -2.026 1.00 91.25 98 CYS A CA 1
ATOM 798 C C . CYS A 1 98 ? 4.610 6.328 -1.036 1.00 91.25 98 CYS A C 1
ATOM 800 O O . CYS A 1 98 ? 4.560 7.412 -0.455 1.00 91.25 98 CYS A O 1
ATOM 802 N N . ASN A 1 99 ? 5.653 5.505 -0.905 1.00 92.12 99 ASN A N 1
ATOM 803 C CA . ASN A 1 99 ? 6.768 5.788 -0.001 1.00 92.12 99 ASN A CA 1
ATOM 804 C C . ASN A 1 99 ? 7.513 7.092 -0.339 1.00 92.12 99 ASN A C 1
ATOM 806 O O . ASN A 1 99 ? 7.930 7.772 0.591 1.00 92.12 99 ASN A O 1
ATOM 810 N N . PHE A 1 100 ? 7.618 7.486 -1.619 1.00 93.12 100 PHE A N 1
ATOM 811 C CA . PHE A 1 100 ? 8.149 8.811 -1.983 1.00 93.12 100 PHE A CA 1
ATOM 812 C C . PHE A 1 100 ? 7.314 9.926 -1.352 1.00 93.12 100 PHE A C 1
ATOM 814 O O . PHE A 1 100 ? 7.848 10.799 -0.679 1.00 93.12 100 PHE A O 1
ATOM 821 N N . CYS A 1 101 ? 5.990 9.852 -1.510 1.00 92.88 101 CYS A N 1
ATOM 822 C CA . CYS A 1 101 ? 5.102 10.879 -0.991 1.00 92.88 101 CYS A CA 1
ATOM 823 C C . CYS A 1 101 ? 5.088 10.910 0.541 1.00 92.88 101 CYS A C 1
ATOM 825 O O . CYS A 1 101 ? 5.017 11.981 1.131 1.00 92.88 101 CYS A O 1
ATOM 827 N N . ILE A 1 102 ? 5.165 9.748 1.196 1.00 93.25 102 ILE A N 1
ATOM 828 C CA . ILE A 1 102 ? 5.266 9.669 2.659 1.00 93.25 102 ILE A CA 1
ATOM 829 C C . ILE A 1 102 ? 6.577 10.308 3.141 1.00 93.25 102 ILE A C 1
ATOM 831 O O . ILE A 1 102 ? 6.554 11.067 4.108 1.00 93.25 102 ILE A O 1
ATOM 835 N N . GLU A 1 103 ? 7.701 10.048 2.464 1.00 94.44 103 GLU A N 1
ATOM 836 C CA . GLU A 1 103 ? 8.992 10.669 2.788 1.00 94.44 103 GLU A CA 1
ATOM 837 C C . GLU A 1 103 ? 8.909 12.195 2.655 1.00 94.44 103 GLU A C 1
ATOM 839 O O . GLU A 1 103 ? 9.266 12.907 3.593 1.00 94.44 103 GLU A O 1
ATOM 844 N N . GLU A 1 104 ? 8.334 12.700 1.562 1.00 94.94 104 GLU A N 1
ATOM 845 C CA . GLU A 1 104 ? 8.118 14.135 1.343 1.00 94.94 104 GLU A CA 1
ATOM 846 C C . GLU A 1 104 ? 7.196 14.786 2.378 1.00 94.94 104 GLU A C 1
ATOM 848 O O . GLU A 1 104 ? 7.455 15.918 2.779 1.00 94.94 104 GLU A O 1
ATOM 853 N N . LEU A 1 105 ? 6.154 14.089 2.838 1.00 94.44 105 LEU A N 1
ATOM 854 C CA . LEU A 1 105 ? 5.254 14.581 3.889 1.00 94.44 105 LEU A CA 1
ATOM 855 C C . LEU A 1 105 ? 5.940 14.656 5.259 1.00 94.44 105 LEU A C 1
ATOM 857 O O . LEU A 1 105 ? 5.535 15.459 6.098 1.00 94.44 105 LEU A O 1
ATOM 861 N N . SER A 1 106 ? 6.956 13.819 5.487 1.00 92.94 106 SER A N 1
ATOM 862 C CA . SER A 1 106 ? 7.661 13.686 6.771 1.00 92.94 106 SER A CA 1
ATOM 863 C C . SER A 1 106 ? 8.988 14.448 6.861 1.00 92.94 106 SER A C 1
ATOM 865 O O . SER A 1 106 ? 9.550 14.566 7.946 1.00 92.94 106 SER A O 1
ATOM 867 N N . ASN A 1 107 ? 9.511 14.956 5.744 1.00 94.69 107 ASN A N 1
ATOM 868 C CA . ASN A 1 107 ? 10.804 15.634 5.689 1.00 94.69 107 ASN A CA 1
ATOM 869 C C . ASN A 1 107 ? 10.638 17.157 5.790 1.00 94.69 107 ASN A C 1
ATOM 871 O O . ASN A 1 107 ? 10.129 17.770 4.860 1.00 94.69 107 ASN A O 1
ATOM 875 N N . GLU A 1 108 ? 11.155 17.777 6.853 1.00 94.06 108 GLU A N 1
ATOM 876 C CA . GLU A 1 108 ? 11.074 19.230 7.109 1.00 94.06 108 GLU A CA 1
ATOM 877 C C . GLU A 1 108 ? 11.619 20.119 5.975 1.00 94.06 108 GLU A C 1
ATOM 879 O O . GLU A 1 108 ? 11.250 21.286 5.860 1.00 94.06 108 GLU A O 1
ATOM 884 N N . THR A 1 109 ? 12.513 19.587 5.137 1.00 96.62 109 THR A N 1
ATOM 885 C CA . THR A 1 109 ? 13.098 20.318 3.998 1.00 96.62 109 THR A CA 1
ATOM 886 C C . THR A 1 109 ? 12.271 20.214 2.714 1.00 96.62 109 THR A C 1
ATOM 888 O O . THR A 1 109 ? 12.550 20.916 1.742 1.00 96.62 109 THR A O 1
ATOM 891 N N . SER A 1 110 ? 11.263 19.342 2.697 1.00 95.56 110 SER A N 1
ATOM 892 C CA . SER A 1 110 ? 10.367 19.139 1.563 1.00 95.56 110 SER A CA 1
ATOM 893 C C . SER A 1 110 ? 9.371 20.297 1.432 1.00 95.56 110 SER A C 1
ATOM 895 O O . SER A 1 110 ? 8.801 20.727 2.437 1.00 95.56 110 SER A O 1
ATOM 897 N N . PRO A 1 111 ? 9.057 20.765 0.209 1.00 94.44 111 PRO A N 1
ATOM 898 C CA . PRO A 1 111 ? 7.962 21.715 -0.003 1.00 94.44 111 PRO A CA 1
ATOM 899 C C . PRO A 1 111 ? 6.583 21.134 0.356 1.00 94.44 111 PRO A C 1
ATOM 901 O O . PRO A 1 111 ? 5.637 21.896 0.529 1.00 94.44 111 PRO A O 1
ATOM 904 N N . HIS A 1 112 ? 6.475 19.807 0.477 1.00 94.69 112 HIS A N 1
ATOM 905 C CA . HIS A 1 112 ? 5.255 19.089 0.851 1.00 94.69 112 HIS A CA 1
ATOM 906 C C . HIS A 1 112 ? 5.230 18.677 2.330 1.00 94.69 112 HIS A C 1
ATOM 908 O O . HIS A 1 112 ? 4.370 17.892 2.727 1.00 94.69 112 HIS A O 1
ATOM 914 N N . TYR A 1 113 ? 6.155 19.177 3.158 1.00 95.19 113 TYR A N 1
ATOM 915 C CA . TYR A 1 113 ? 6.183 18.853 4.582 1.00 95.19 113 TYR A CA 1
ATOM 916 C C . TYR A 1 113 ? 4.844 19.189 5.255 1.00 95.19 113 TYR A C 1
ATOM 918 O O . TYR A 1 113 ? 4.398 20.337 5.235 1.00 95.19 113 TYR A O 1
ATOM 926 N N . LEU A 1 114 ? 4.203 18.174 5.842 1.00 92.69 114 LEU A N 1
ATOM 927 C CA . LEU A 1 114 ? 2.872 18.255 6.458 1.00 92.69 114 LEU A CA 1
ATOM 928 C C . LEU A 1 114 ? 1.748 18.796 5.544 1.00 92.69 114 LEU A C 1
ATOM 930 O O . LEU A 1 114 ? 0.709 19.250 6.034 1.00 92.69 114 LEU A O 1
ATOM 934 N N . ASP A 1 115 ? 1.913 18.724 4.220 1.00 92.31 115 ASP A N 1
ATOM 935 C CA . ASP A 1 115 ? 0.918 19.198 3.256 1.00 92.31 115 ASP A CA 1
ATOM 936 C C . ASP A 1 115 ? -0.270 18.229 3.148 1.00 92.31 115 ASP A C 1
ATOM 938 O O . ASP A 1 115 ? -0.251 17.235 2.421 1.00 92.31 115 ASP A O 1
ATOM 942 N N . ASN A 1 116 ? -1.356 18.546 3.855 1.00 89.25 116 ASN A N 1
ATOM 943 C CA . ASN A 1 116 ? -2.597 17.769 3.806 1.00 89.25 116 ASN A CA 1
ATOM 944 C C . ASN A 1 116 ? -3.286 17.793 2.427 1.00 89.25 116 ASN A C 1
ATOM 946 O O . ASN A 1 116 ? -4.177 16.984 2.183 1.00 89.25 116 ASN A O 1
ATOM 950 N N . GLY A 1 117 ? -2.916 18.715 1.535 1.00 88.62 117 GLY A N 1
ATOM 951 C CA . GLY A 1 117 ? -3.431 18.794 0.169 1.00 88.62 117 GLY A CA 1
ATOM 952 C C . GLY A 1 117 ? -2.639 17.967 -0.843 1.00 88.62 117 GLY A C 1
ATOM 953 O O . GLY A 1 117 ? -3.036 17.932 -2.011 1.00 88.62 117 GLY A O 1
ATOM 954 N N . TYR A 1 118 ? -1.546 17.320 -0.423 1.00 89.12 118 TYR A N 1
ATOM 955 C CA . TYR A 1 118 ? -0.640 16.632 -1.333 1.00 89.12 118 TYR A CA 1
ATOM 956 C C . TYR A 1 118 ? -1.325 15.465 -2.057 1.00 89.12 118 TYR A C 1
ATOM 958 O O . TYR A 1 118 ? -2.177 14.768 -1.501 1.00 89.12 118 TYR A O 1
ATOM 966 N N . ARG A 1 119 ? -0.969 15.242 -3.325 1.00 87.62 119 ARG A N 1
ATOM 967 C CA . ARG A 1 119 ? -1.574 14.204 -4.165 1.00 87.62 119 ARG A CA 1
ATOM 968 C C . ARG A 1 119 ? -0.496 13.377 -4.837 1.00 87.62 119 ARG A C 1
ATOM 970 O O . ARG A 1 119 ? 0.434 13.910 -5.431 1.00 87.62 119 ARG A O 1
ATOM 977 N N . CYS A 1 120 ? -0.636 12.057 -4.765 1.00 87.31 120 CYS A N 1
ATOM 978 C CA . CYS A 1 120 ? 0.336 11.160 -5.371 1.00 87.31 120 CYS A CA 1
ATOM 979 C C . CYS A 1 120 ? 0.126 11.081 -6.890 1.00 87.31 120 CYS A C 1
ATOM 981 O O . CYS A 1 120 ? -0.917 10.621 -7.357 1.00 87.31 120 CYS A O 1
ATOM 983 N N . SER A 1 121 ? 1.147 11.463 -7.655 1.00 86.81 121 SER A N 1
ATOM 984 C CA . SER A 1 121 ? 1.186 11.345 -9.120 1.00 86.81 121 SER A CA 1
ATOM 985 C C . SER A 1 121 ? 2.011 10.139 -9.605 1.00 86.81 121 SER A C 1
ATOM 987 O O . SER A 1 121 ? 2.032 9.818 -10.793 1.00 86.81 121 SER A O 1
ATOM 989 N N . HIS A 1 122 ? 2.656 9.411 -8.687 1.00 90.00 122 HIS A N 1
ATOM 990 C CA . HIS A 1 122 ? 3.635 8.365 -9.002 1.00 90.00 122 HIS A CA 1
ATOM 991 C C . HIS A 1 122 ? 3.036 7.062 -9.553 1.00 90.00 122 HIS A C 1
ATOM 993 O O . HIS A 1 122 ? 3.771 6.224 -10.057 1.00 90.00 122 HIS A O 1
ATOM 999 N N . TYR A 1 123 ? 1.714 6.879 -9.518 1.00 87.62 123 TYR A N 1
ATOM 1000 C CA . TYR A 1 123 ? 1.040 5.689 -10.063 1.00 87.62 123 TYR A CA 1
ATOM 1001 C C . TYR A 1 123 ? 0.692 5.792 -11.554 1.00 87.62 123 TYR A C 1
ATOM 1003 O O . TYR A 1 123 ? 0.062 4.889 -12.111 1.00 87.62 123 TYR A O 1
ATOM 1011 N N . SER A 1 124 ? 1.122 6.876 -12.211 1.00 81.38 124 SER A N 1
ATOM 1012 C CA . SER A 1 124 ? 0.787 7.200 -13.604 1.00 81.38 124 SER A CA 1
ATOM 1013 C C . SER A 1 124 ? -0.726 7.312 -13.857 1.00 81.38 124 SER A C 1
ATOM 1015 O O . SER A 1 124 ? -1.185 7.012 -14.956 1.00 81.38 124 SER A O 1
ATOM 1017 N N . ASN A 1 125 ? -1.506 7.699 -12.842 1.00 79.38 125 ASN A N 1
ATOM 1018 C CA . ASN A 1 125 ? -2.963 7.847 -12.929 1.00 79.38 125 ASN A CA 1
ATOM 1019 C C . ASN A 1 125 ? -3.355 8.967 -13.917 1.00 79.38 125 ASN A C 1
ATOM 1021 O O . ASN A 1 125 ? -2.595 9.915 -14.121 1.00 79.38 125 ASN A O 1
ATOM 1025 N N . LYS A 1 126 ? -4.552 8.887 -14.518 1.00 76.31 126 LYS A N 1
ATOM 1026 C CA . LYS A 1 126 ? -5.089 9.927 -15.422 1.00 76.31 126 LYS A CA 1
ATOM 1027 C C . LYS A 1 126 ? -5.330 11.251 -14.697 1.00 76.31 126 LYS A C 1
ATOM 1029 O O . LYS A 1 126 ? -5.227 12.310 -15.313 1.00 76.31 126 LYS A O 1
ATOM 1034 N N . GLY A 1 127 ? -5.667 11.176 -13.420 1.00 72.00 127 GLY A N 1
ATOM 1035 C CA . GLY A 1 127 ? -5.880 12.274 -12.504 1.00 72.00 127 GLY A CA 1
ATOM 1036 C C . GLY A 1 127 ? -5.234 11.996 -11.150 1.00 72.00 127 GLY A C 1
ATOM 1037 O O . GLY A 1 127 ? -5.091 10.860 -10.694 1.00 72.00 127 GLY A O 1
ATOM 1038 N N . GLU A 1 128 ? -4.850 13.078 -10.487 1.00 68.31 128 GLU A N 1
ATOM 1039 C CA . GLU A 1 128 ? -4.384 13.052 -9.108 1.00 68.31 128 GLU A CA 1
ATOM 1040 C C . GLU A 1 128 ? -5.582 12.857 -8.172 1.00 68.31 128 GLU A C 1
ATOM 1042 O O . GLU A 1 128 ? -6.359 13.789 -7.918 1.00 68.31 128 GLU A O 1
ATOM 1047 N N . LEU A 1 129 ? -5.751 11.632 -7.673 1.00 66.81 129 LEU A N 1
ATOM 1048 C CA . LEU A 1 129 ? -6.802 11.321 -6.713 1.00 66.81 129 LEU A CA 1
ATOM 1049 C C . LEU A 1 129 ? -6.446 11.854 -5.330 1.00 66.81 129 LEU A C 1
ATOM 1051 O O . LEU A 1 129 ? -5.348 11.646 -4.815 1.00 66.81 129 LEU A O 1
ATOM 1055 N N . PHE A 1 130 ? -7.429 12.507 -4.721 1.00 68.88 130 PHE A N 1
ATOM 1056 C CA . PHE A 1 130 ? -7.405 12.871 -3.319 1.00 68.88 130 PHE A CA 1
ATOM 1057 C C . PHE A 1 130 ? -8.341 11.924 -2.573 1.00 68.88 130 PHE A C 1
ATOM 1059 O O . PHE A 1 130 ? -9.550 11.942 -2.799 1.00 68.88 130 PHE A O 1
ATOM 1066 N N . LEU A 1 131 ? -7.774 11.067 -1.724 1.00 71.75 131 LEU A N 1
ATOM 1067 C CA . LEU A 1 131 ? -8.564 10.233 -0.828 1.00 71.75 131 LEU A CA 1
ATOM 1068 C C . LEU A 1 131 ? -9.054 11.101 0.325 1.00 71.75 131 LEU A C 1
ATOM 1070 O O . LEU A 1 131 ? -8.292 11.398 1.248 1.00 71.75 131 LEU A O 1
ATOM 1074 N N . GLU A 1 132 ? -10.319 11.508 0.254 1.00 68.88 132 GLU A N 1
ATOM 1075 C CA . GLU A 1 132 ? -10.963 12.210 1.354 1.00 68.88 132 GLU A CA 1
ATOM 1076 C C . GLU A 1 132 ? -11.024 11.300 2.581 1.00 68.88 132 GLU A C 1
ATOM 1078 O O . GLU A 1 132 ? -11.514 10.171 2.552 1.00 68.88 132 GLU A O 1
ATOM 1083 N N . ASP A 1 133 ? -10.491 11.817 3.678 1.00 75.88 133 ASP A N 1
ATOM 1084 C CA . ASP A 1 133 ? -10.544 11.200 4.987 1.00 75.88 133 ASP A CA 1
ATOM 1085 C C . ASP A 1 133 ? -11.182 12.217 5.928 1.00 75.88 133 ASP A C 1
ATOM 1087 O O . ASP A 1 133 ? -10.559 13.176 6.382 1.00 75.88 133 ASP A O 1
ATOM 1091 N N . GLU A 1 134 ? -12.459 12.021 6.221 1.00 80.19 134 GLU A N 1
ATOM 1092 C CA . GLU A 1 134 ? -13.209 12.861 7.154 1.00 80.19 134 GLU A CA 1
ATOM 1093 C C . GLU A 1 134 ? -13.258 12.250 8.562 1.00 80.19 134 GLU A C 1
ATOM 1095 O O . GLU A 1 134 ? -14.002 12.712 9.428 1.00 80.19 134 GLU A O 1
ATOM 1100 N N . PHE A 1 135 ? -12.444 11.225 8.834 1.00 84.81 135 PHE A N 1
ATOM 1101 C CA . PHE A 1 135 ? -12.497 10.517 10.103 1.00 84.81 135 PHE A CA 1
ATOM 1102 C C . PHE A 1 135 ? -11.942 11.353 11.254 1.00 84.81 135 PHE A C 1
ATOM 1104 O O . PHE A 1 135 ? -11.084 12.233 11.097 1.00 84.81 135 PHE A O 1
ATOM 1111 N N . THR A 1 136 ? -12.468 11.044 12.437 1.00 85.56 136 THR A N 1
ATOM 1112 C CA . THR A 1 136 ? -11.945 11.502 13.721 1.00 85.56 136 THR A CA 1
ATOM 1113 C C . THR A 1 136 ? -11.192 10.351 14.366 1.00 85.56 136 THR A C 1
ATOM 1115 O O . THR A 1 136 ? -11.730 9.250 14.496 1.00 85.56 136 THR A O 1
ATOM 1118 N N . TYR A 1 137 ? -9.960 10.627 14.782 1.00 91.31 137 TYR A N 1
ATOM 1119 C CA . TYR A 1 137 ? -9.077 9.663 15.422 1.00 91.31 137 TYR A CA 1
ATOM 1120 C C . TYR A 1 137 ? -8.997 9.938 16.923 1.00 91.31 137 TYR A C 1
ATOM 1122 O O . TYR A 1 137 ? -8.948 11.091 17.349 1.00 91.31 137 TYR A O 1
ATOM 1130 N N . SER A 1 138 ? -8.999 8.882 17.729 1.00 89.69 138 SER A N 1
ATOM 1131 C CA . SER A 1 138 ? -9.045 8.965 19.189 1.00 89.69 138 SER A CA 1
ATOM 1132 C C . SER A 1 138 ? -8.173 7.880 19.820 1.00 89.69 138 SER A C 1
ATOM 1134 O O . SER A 1 138 ? -8.224 6.741 19.368 1.00 89.69 138 SER A O 1
ATOM 1136 N N . PRO A 1 139 ? -7.427 8.156 20.903 1.00 89.06 139 PRO A N 1
ATOM 1137 C CA . PRO A 1 139 ? -6.742 7.104 21.658 1.00 89.06 139 PRO A CA 1
ATOM 1138 C C . PRO A 1 139 ? -7.726 6.206 22.428 1.00 89.06 139 PRO A C 1
ATOM 1140 O O . PRO A 1 139 ? -7.391 5.090 22.815 1.00 89.06 139 PRO A O 1
ATOM 1143 N N . ASN A 1 140 ? -8.958 6.676 22.643 1.00 85.44 140 ASN A N 1
ATOM 1144 C CA . ASN A 1 140 ? -9.993 5.936 23.352 1.00 85.44 140 ASN A CA 1
ATOM 1145 C C . ASN A 1 140 ? -10.737 4.991 22.413 1.00 85.44 140 ASN A C 1
ATOM 1147 O O . ASN A 1 140 ? -11.178 5.399 21.335 1.00 85.44 140 ASN A O 1
ATOM 1151 N N . TYR A 1 141 ? -10.929 3.757 22.875 1.00 87.81 141 TYR A N 1
ATOM 1152 C CA . TYR A 1 141 ? -11.744 2.763 22.196 1.00 87.81 141 TYR A CA 1
ATOM 1153 C C . TYR A 1 141 ? -13.229 3.148 22.222 1.00 87.81 141 TYR A C 1
ATOM 1155 O O . TYR A 1 141 ? -13.761 3.595 23.239 1.00 87.81 141 TYR A O 1
ATOM 1163 N N . SER A 1 142 ? -13.905 2.914 21.104 1.00 79.75 142 SER A N 1
ATOM 1164 C CA . SER A 1 142 ? -15.357 2.950 20.979 1.00 79.75 142 SER A CA 1
ATOM 1165 C C . SER A 1 142 ? -15.825 1.650 20.335 1.00 79.75 142 SER A C 1
ATOM 1167 O O . SER A 1 142 ? -15.088 0.998 19.593 1.00 79.75 142 SER A O 1
ATOM 1169 N N . GLU A 1 143 ? -17.047 1.225 20.643 1.00 78.12 143 GLU A N 1
ATOM 1170 C CA . GLU A 1 143 ? -17.559 -0.024 20.092 1.00 78.12 143 GLU A CA 1
ATOM 1171 C C . GLU A 1 143 ? -17.578 0.019 18.554 1.00 78.12 143 GLU A C 1
ATOM 1173 O O . GLU A 1 143 ? -18.010 0.999 17.954 1.00 78.12 143 GLU A O 1
ATOM 1178 N N . ASN A 1 144 ? -17.113 -1.069 17.930 1.00 78.06 144 ASN A N 1
ATOM 1179 C CA . ASN A 1 144 ? -16.941 -1.227 16.479 1.00 78.06 144 ASN A CA 1
ATOM 1180 C C . ASN A 1 144 ? -15.871 -0.346 15.818 1.00 78.06 144 ASN A C 1
ATOM 1182 O O . ASN A 1 144 ? -15.770 -0.367 14.588 1.00 78.06 144 ASN A O 1
ATOM 1186 N N . SER A 1 145 ? -15.041 0.354 16.591 1.00 84.56 145 SER A N 1
ATOM 1187 C CA . SER A 1 145 ? -13.928 1.098 16.016 1.00 84.56 145 SER A CA 1
ATOM 1188 C C . SER A 1 145 ? -12.889 0.184 15.363 1.00 84.56 145 SER A C 1
ATOM 1190 O O . SER A 1 145 ? -12.681 -0.977 15.743 1.00 84.56 145 SER A O 1
ATOM 1192 N N . ILE A 1 146 ? -12.229 0.739 14.355 1.00 92.75 146 ILE A N 1
ATOM 1193 C CA . ILE A 1 146 ? -11.040 0.191 13.716 1.00 92.75 146 ILE A CA 1
ATOM 1194 C C . ILE A 1 146 ? -9.824 0.833 14.370 1.00 92.75 146 ILE A C 1
ATOM 1196 O O . ILE A 1 146 ? -9.830 2.019 14.698 1.00 92.75 146 ILE A O 1
ATOM 1200 N N . LEU A 1 147 ? -8.776 0.041 14.557 1.00 96.25 147 LEU A N 1
ATOM 1201 C CA . LEU A 1 147 ? -7.488 0.511 15.036 1.00 96.25 147 LEU A CA 1
ATOM 1202 C C . LEU A 1 147 ? -6.632 0.954 13.840 1.00 96.25 147 LEU A C 1
ATOM 1204 O O . LEU A 1 147 ? -6.256 0.138 12.999 1.00 96.25 147 LEU A O 1
ATOM 1208 N N . LEU A 1 148 ? -6.317 2.245 13.767 1.00 96.94 148 LEU A N 1
ATOM 1209 C CA . LEU A 1 148 ? -5.258 2.781 12.919 1.00 96.94 148 LEU A CA 1
ATOM 1210 C C . LEU A 1 148 ? -3.912 2.539 13.606 1.00 96.94 148 LEU A C 1
ATOM 1212 O O . LEU A 1 148 ? -3.664 3.059 14.694 1.00 96.94 148 LEU A O 1
ATOM 1216 N N . LEU A 1 149 ? -3.036 1.766 12.970 1.00 97.69 149 LEU A N 1
ATOM 1217 C CA . LEU A 1 149 ? -1.673 1.552 13.449 1.00 97.69 149 LEU A CA 1
ATOM 1218 C C . LEU A 1 149 ? -0.795 2.738 13.038 1.00 97.69 149 LEU A C 1
ATOM 1220 O O . LEU A 1 149 ? -0.414 2.851 11.875 1.00 97.69 149 LEU A O 1
ATOM 1224 N N . THR A 1 150 ? -0.464 3.615 13.981 1.00 96.75 150 THR A N 1
ATOM 1225 C CA . THR A 1 150 ? 0.335 4.824 13.716 1.00 96.75 150 THR A CA 1
ATOM 1226 C C . THR A 1 150 ? 1.837 4.548 13.780 1.00 96.75 150 THR A C 1
ATOM 1228 O O . THR A 1 150 ? 2.620 5.245 13.138 1.00 96.75 150 THR A O 1
ATOM 1231 N N . ASN A 1 151 ? 2.249 3.490 14.486 1.00 96.25 151 ASN A N 1
ATOM 1232 C CA . ASN A 1 151 ? 3.641 3.062 14.570 1.00 96.25 151 ASN A CA 1
ATOM 1233 C C . ASN A 1 151 ? 3.824 1.607 14.108 1.00 96.25 151 ASN A C 1
ATOM 1235 O O . ASN A 1 151 ? 3.594 0.657 14.857 1.00 96.25 151 ASN A O 1
ATOM 1239 N N . SER A 1 152 ? 4.297 1.419 12.873 1.00 94.44 152 SER A N 1
ATOM 1240 C CA . SER A 1 152 ? 4.518 0.085 12.294 1.00 94.44 152 SER A CA 1
ATOM 1241 C C . SER A 1 152 ? 5.536 -0.762 13.067 1.00 94.44 152 SER A C 1
ATOM 1243 O O . SER A 1 152 ? 5.408 -1.985 13.088 1.00 94.44 152 SER A O 1
ATOM 1245 N N . ALA A 1 153 ? 6.496 -0.139 13.762 1.00 96.00 153 ALA A N 1
ATOM 1246 C CA . ALA A 1 153 ? 7.494 -0.846 14.569 1.00 96.00 153 ALA A CA 1
ATOM 1247 C C . ALA A 1 153 ? 6.877 -1.596 15.763 1.00 96.00 153 ALA A C 1
ATOM 1249 O O . ALA A 1 153 ? 7.475 -2.536 16.277 1.00 96.00 153 ALA A O 1
ATOM 1250 N N . LYS A 1 154 ? 5.666 -1.213 16.184 1.00 97.12 154 LYS A N 1
ATOM 1251 C CA . LYS A 1 154 ? 4.939 -1.835 17.297 1.00 97.12 154 LYS A CA 1
ATOM 1252 C C . LYS A 1 154 ? 4.022 -2.973 16.882 1.00 97.12 154 LYS A C 1
ATOM 1254 O O . LYS A 1 154 ? 3.393 -3.590 17.736 1.00 97.12 154 LYS A O 1
ATOM 1259 N N . PHE A 1 155 ? 3.962 -3.290 15.590 1.00 97.38 155 PHE A N 1
ATOM 1260 C CA . PHE A 1 155 ? 3.059 -4.307 15.062 1.00 97.38 155 PHE A CA 1
ATOM 1261 C C . PHE A 1 155 ? 3.189 -5.659 15.785 1.00 97.38 155 PHE A C 1
ATOM 1263 O O . PHE A 1 155 ? 2.191 -6.181 16.280 1.00 97.38 155 PHE A O 1
ATOM 1270 N N . ASP A 1 156 ? 4.411 -6.193 15.905 1.00 97.19 156 ASP A N 1
ATOM 1271 C CA . ASP A 1 156 ? 4.646 -7.522 16.494 1.00 97.19 156 ASP A CA 1
ATOM 1272 C C . ASP A 1 156 ? 4.442 -7.540 18.023 1.00 97.19 156 ASP A C 1
ATOM 1274 O O . ASP A 1 156 ? 4.179 -8.595 18.604 1.00 97.19 156 ASP A O 1
ATOM 1278 N N . GLU A 1 157 ? 4.530 -6.378 18.681 1.00 97.56 157 GLU A N 1
ATOM 1279 C CA . GLU A 1 157 ? 4.215 -6.210 20.107 1.00 97.56 157 GLU A CA 1
ATOM 1280 C C . GLU A 1 157 ? 2.693 -6.185 20.340 1.00 97.56 157 GLU A C 1
ATOM 1282 O O . GLU A 1 157 ? 2.192 -6.740 21.324 1.00 97.56 157 GLU A O 1
ATOM 1287 N N . LEU A 1 158 ? 1.947 -5.562 19.423 1.00 97.62 158 LEU A N 1
ATOM 1288 C CA . LEU A 1 158 ? 0.504 -5.357 19.531 1.00 97.62 158 LEU A CA 1
ATOM 1289 C C . LEU A 1 158 ? -0.309 -6.568 19.069 1.00 97.62 158 LEU A C 1
ATOM 1291 O O . LEU A 1 158 ? -1.330 -6.880 19.692 1.00 97.62 158 LEU A O 1
ATOM 1295 N N . PHE A 1 159 ? 0.138 -7.283 18.034 1.00 98.25 159 PHE A N 1
ATOM 1296 C CA . PHE A 1 159 ? -0.657 -8.310 17.358 1.00 98.25 159 PHE A CA 1
ATOM 1297 C C . PHE A 1 159 ? 0.036 -9.675 17.268 1.00 98.25 159 PHE A C 1
ATOM 1299 O O . PHE A 1 159 ? 1.258 -9.827 17.341 1.00 98.25 159 PHE A O 1
ATOM 1306 N N . ILE A 1 160 ? -0.791 -10.711 17.151 1.00 96.69 160 ILE A N 1
ATOM 1307 C CA . ILE A 1 160 ? -0.389 -12.043 16.705 1.00 96.69 160 ILE A CA 1
ATOM 1308 C C . ILE A 1 160 ? -0.851 -12.140 15.257 1.00 96.69 160 ILE A C 1
ATOM 1310 O O . ILE A 1 160 ? -2.056 -12.153 15.003 1.00 96.69 160 ILE A O 1
ATOM 1314 N N . ALA A 1 161 ? 0.107 -12.165 14.340 1.00 95.25 161 ALA A N 1
ATOM 1315 C CA . ALA A 1 161 ? -0.135 -12.191 12.910 1.00 95.25 161 ALA A CA 1
ATOM 1316 C C . ALA A 1 161 ? 0.955 -13.005 12.208 1.00 95.25 161 ALA A C 1
ATOM 1318 O O . ALA A 1 161 ? 2.082 -13.112 12.697 1.00 95.25 161 ALA A O 1
ATOM 1319 N N . THR A 1 162 ? 0.591 -13.579 11.074 1.00 93.19 162 THR A N 1
ATOM 1320 C CA . THR A 1 162 ? 1.496 -14.208 10.112 1.00 93.19 162 THR A CA 1
ATOM 1321 C C . THR A 1 162 ? 2.247 -13.153 9.298 1.00 93.19 162 THR A C 1
ATOM 1323 O O . THR A 1 162 ? 1.836 -11.990 9.224 1.00 93.19 162 THR A O 1
ATOM 1326 N N . ASP A 1 163 ? 3.332 -13.562 8.638 1.00 90.69 163 ASP A N 1
ATOM 1327 C CA . ASP A 1 163 ? 4.066 -12.676 7.729 1.00 90.69 163 ASP A CA 1
ATOM 1328 C C . ASP A 1 163 ? 3.186 -12.191 6.572 1.00 90.69 163 ASP A C 1
ATOM 1330 O O . ASP A 1 163 ? 3.309 -11.043 6.151 1.00 90.69 163 ASP A O 1
ATOM 1334 N N . ASP A 1 164 ? 2.255 -13.015 6.095 1.00 89.25 164 ASP A N 1
ATOM 1335 C CA . ASP A 1 164 ? 1.369 -12.636 4.996 1.00 89.25 164 ASP A CA 1
ATOM 1336 C C . ASP A 1 164 ? 0.280 -11.656 5.438 1.00 89.25 164 ASP A C 1
ATOM 1338 O O . ASP A 1 164 ? -0.012 -10.712 4.709 1.00 89.25 164 ASP A O 1
ATOM 1342 N N . GLU A 1 165 ? -0.248 -11.769 6.660 1.00 92.69 165 GLU A N 1
ATOM 1343 C CA . GLU A 1 165 ? -1.096 -10.720 7.246 1.00 92.69 165 GLU A CA 1
ATOM 1344 C C . GLU A 1 165 ? -0.331 -9.401 7.401 1.00 92.69 165 GLU A C 1
ATOM 1346 O O . GLU A 1 165 ? -0.871 -8.328 7.123 1.00 92.69 165 GLU A O 1
ATOM 1351 N N . LYS A 1 166 ? 0.942 -9.461 7.800 1.00 93.50 166 LYS A N 1
ATOM 1352 C CA . LYS A 1 166 ? 1.796 -8.275 7.931 1.00 93.50 166 LYS A CA 1
ATOM 1353 C C . LYS A 1 166 ? 2.064 -7.624 6.573 1.00 93.50 166 LYS A C 1
ATOM 1355 O O . LYS A 1 166 ? 1.820 -6.426 6.416 1.00 93.50 166 LYS A O 1
ATOM 1360 N N . LYS A 1 167 ? 2.499 -8.400 5.574 1.00 91.38 167 LYS A N 1
ATOM 1361 C CA . LYS A 1 167 ? 2.653 -7.936 4.182 1.00 91.38 167 LYS A CA 1
ATOM 1362 C C . LYS A 1 167 ? 1.346 -7.367 3.652 1.00 91.38 167 LYS A C 1
ATOM 1364 O O . LYS A 1 167 ? 1.361 -6.346 2.969 1.00 91.38 167 LYS A O 1
ATOM 1369 N N . ALA A 1 168 ? 0.221 -7.992 3.994 1.00 91.69 168 ALA A N 1
ATOM 1370 C CA . ALA A 1 168 ? -1.071 -7.542 3.532 1.00 91.69 168 ALA A CA 1
ATOM 1371 C C . ALA A 1 168 ? -1.467 -6.195 4.137 1.00 91.69 168 ALA A C 1
ATOM 1373 O O . ALA A 1 168 ? -1.871 -5.298 3.400 1.00 91.69 168 ALA A O 1
ATOM 1374 N N . LEU A 1 169 ? -1.286 -6.003 5.445 1.00 93.69 169 LEU A N 1
ATOM 1375 C CA . LEU A 1 169 ? -1.591 -4.739 6.118 1.00 93.69 169 LEU A CA 1
ATOM 1376 C C . LEU A 1 169 ? -0.769 -3.575 5.550 1.00 93.69 169 LEU A C 1
ATOM 1378 O O . LEU A 1 169 ? -1.287 -2.475 5.355 1.00 93.69 169 LEU A O 1
ATOM 1382 N N . PHE A 1 170 ? 0.517 -3.820 5.290 1.00 92.88 170 PHE A N 1
ATOM 1383 C CA . PHE A 1 170 ? 1.445 -2.801 4.799 1.00 92.88 170 PHE A CA 1
ATOM 1384 C C . PHE A 1 170 ? 1.516 -2.703 3.276 1.00 92.88 170 PHE A C 1
ATOM 1386 O O . PHE A 1 170 ? 2.230 -1.832 2.773 1.00 92.88 170 PHE A O 1
ATOM 1393 N N . SER A 1 171 ? 0.732 -3.502 2.556 1.00 92.06 171 SER A N 1
ATOM 1394 C CA . SER A 1 171 ? 0.596 -3.404 1.105 1.00 92.06 171 SER A CA 1
ATOM 1395 C C . SER A 1 171 ? 0.132 -2.015 0.651 1.00 92.06 171 SER A C 1
ATOM 1397 O O . SER A 1 171 ? -0.365 -1.206 1.441 1.00 92.06 171 SER A O 1
ATOM 1399 N N . ILE A 1 172 ? 0.301 -1.720 -0.632 1.00 89.25 172 ILE A N 1
ATOM 1400 C CA . ILE A 1 172 ? -0.164 -0.482 -1.265 1.00 89.25 172 ILE A CA 1
ATOM 1401 C C . ILE A 1 172 ? -1.696 -0.327 -1.220 1.00 89.25 172 ILE A C 1
ATOM 1403 O O . ILE A 1 172 ? -2.201 0.790 -1.143 1.00 89.25 172 ILE A O 1
ATOM 1407 N N . GLU A 1 173 ? -2.442 -1.432 -1.194 1.00 88.81 173 GLU A N 1
ATOM 1408 C CA . GLU A 1 173 ? -3.910 -1.439 -1.144 1.00 88.81 173 GLU A CA 1
ATOM 1409 C C . GLU A 1 173 ? -4.477 -1.092 0.244 1.00 88.81 173 GLU A C 1
ATOM 1411 O O . GLU A 1 173 ? -5.656 -0.742 0.358 1.00 88.81 173 GLU A O 1
ATOM 1416 N N . LYS A 1 174 ? -3.648 -1.199 1.296 1.00 90.19 174 LYS A N 1
ATOM 1417 C CA . LYS A 1 174 ? -3.980 -0.896 2.703 1.00 90.19 174 LYS A CA 1
ATOM 1418 C C . LYS A 1 174 ? -5.339 -1.472 3.148 1.00 90.19 174 LYS A C 1
ATOM 1420 O O . LYS A 1 174 ? -6.219 -0.719 3.582 1.00 90.19 174 LYS A O 1
ATOM 1425 N N . PRO A 1 175 ? -5.549 -2.799 3.046 1.00 90.56 175 PRO A N 1
ATOM 1426 C CA . PRO A 1 175 ? -6.785 -3.420 3.499 1.00 90.56 175 PRO A CA 1
ATOM 1427 C C . PRO A 1 175 ? -6.945 -3.277 5.016 1.00 90.56 175 PRO A C 1
ATOM 1429 O O . PRO A 1 175 ? -5.971 -3.231 5.770 1.00 90.56 175 PRO A O 1
ATOM 1432 N N . THR A 1 176 ? -8.188 -3.286 5.487 1.00 92.31 176 THR A N 1
ATOM 1433 C CA . THR A 1 176 ? -8.468 -3.535 6.903 1.00 92.31 176 THR A CA 1
ATOM 1434 C C . THR A 1 176 ? -8.411 -5.033 7.181 1.00 92.31 176 THR A C 1
ATOM 1436 O O . THR A 1 176 ? -9.170 -5.802 6.583 1.00 92.31 176 THR A O 1
ATOM 1439 N N . LEU A 1 177 ? -7.574 -5.444 8.133 1.00 93.50 177 LEU A N 1
ATOM 1440 C CA . LEU A 1 177 ? -7.410 -6.840 8.537 1.00 93.50 177 LEU A CA 1
ATOM 1441 C C . LEU A 1 177 ? -7.968 -7.100 9.929 1.00 93.50 177 LEU A C 1
ATOM 1443 O O . LEU A 1 177 ? -7.833 -6.282 10.835 1.00 93.50 177 LEU A O 1
ATOM 1447 N N . LYS A 1 178 ? -8.568 -8.272 10.122 1.00 93.44 178 LYS A N 1
ATOM 1448 C CA . LYS A 1 178 ? -8.944 -8.758 11.450 1.00 93.44 178 LYS A CA 1
ATOM 1449 C C . LYS A 1 178 ? -7.739 -9.452 12.087 1.00 93.44 178 LYS A C 1
ATOM 1451 O O . LYS A 1 178 ? -7.426 -10.569 11.699 1.00 93.44 178 LYS A O 1
ATOM 1456 N N . LEU A 1 179 ? -7.116 -8.828 13.083 1.00 95.56 179 LEU A N 1
ATOM 1457 C CA . LEU A 1 179 ? -5.918 -9.350 13.746 1.00 95.56 179 LEU A CA 1
ATOM 1458 C C . LEU A 1 179 ? -6.195 -9.748 15.195 1.00 95.56 179 LEU A C 1
ATOM 1460 O O . LEU A 1 179 ? -6.984 -9.109 15.898 1.00 95.56 179 LEU A O 1
ATOM 1464 N N . THR A 1 180 ? -5.524 -10.803 15.655 1.00 96.56 180 THR A N 1
ATOM 1465 C CA . THR A 1 180 ? -5.584 -11.235 17.057 1.00 96.56 180 THR A CA 1
ATOM 1466 C C . THR A 1 180 ? -4.692 -10.337 17.905 1.00 96.56 180 THR A C 1
ATOM 1468 O O . THR A 1 180 ? -3.538 -10.089 17.561 1.00 96.56 180 THR A O 1
ATOM 1471 N N . ILE A 1 181 ? -5.205 -9.855 19.035 1.00 97.69 181 ILE A N 1
ATOM 1472 C CA . ILE A 1 181 ? -4.449 -8.968 19.921 1.00 97.69 181 ILE A CA 1
ATOM 1473 C C . ILE A 1 181 ? -3.418 -9.795 20.702 1.00 97.69 181 ILE A C 1
ATOM 1475 O O . ILE A 1 181 ? -3.757 -10.803 21.333 1.00 97.69 181 ILE A O 1
ATOM 1479 N N . ARG A 1 182 ? -2.159 -9.354 20.707 1.00 97.88 182 ARG A N 1
ATOM 1480 C CA . ARG A 1 182 ? -1.103 -9.866 21.590 1.00 97.88 182 ARG A CA 1
ATOM 1481 C C . ARG A 1 182 ? -1.097 -9.096 22.905 1.00 97.88 182 ARG A C 1
ATOM 1483 O O . ARG A 1 182 ? -1.250 -9.718 23.958 1.00 97.88 182 ARG A O 1
ATOM 1490 N N . ASN A 1 183 ? -0.971 -7.772 22.812 1.00 97.50 183 ASN A N 1
ATOM 1491 C CA . ASN A 1 183 ? -0.798 -6.850 23.932 1.00 97.50 183 ASN A CA 1
ATOM 1492 C C . ASN A 1 183 ? -1.956 -6.931 24.949 1.00 97.50 183 ASN A C 1
ATOM 1494 O O . ASN A 1 183 ? -3.129 -6.984 24.578 1.00 97.50 183 ASN A O 1
ATOM 1498 N N . GLN A 1 184 ? -1.613 -6.983 26.237 1.00 96.94 184 GLN A N 1
ATOM 1499 C CA . GLN A 1 184 ? -2.580 -7.200 27.315 1.00 96.94 184 GLN A CA 1
ATOM 1500 C C . GLN A 1 184 ? -3.379 -5.934 27.652 1.00 96.94 184 GLN A C 1
ATOM 1502 O O . GLN A 1 184 ? -4.595 -6.012 27.799 1.00 96.94 184 GLN A O 1
ATOM 1507 N N . GLU A 1 185 ? -2.730 -4.772 27.683 1.00 95.12 185 GLU A N 1
ATOM 1508 C CA . GLU A 1 185 ? -3.384 -3.483 27.940 1.00 95.12 185 GLU A CA 1
ATOM 1509 C C . GLU A 1 185 ? -4.449 -3.187 26.876 1.00 95.12 185 GLU A C 1
ATOM 1511 O O . GLU A 1 185 ? -5.568 -2.796 27.191 1.00 95.12 185 GLU A O 1
ATOM 1516 N N . LEU A 1 186 ? -4.150 -3.476 25.608 1.00 95.00 186 LEU A N 1
ATOM 1517 C CA . LEU A 1 186 ? -5.084 -3.322 24.496 1.00 95.00 186 LEU A CA 1
ATOM 1518 C C . LEU A 1 186 ? -6.272 -4.300 24.588 1.00 95.00 186 LEU A C 1
ATOM 1520 O O . LEU A 1 186 ? -7.396 -3.950 24.218 1.00 95.00 186 LEU A O 1
ATOM 1524 N N . LYS A 1 187 ? -6.067 -5.520 25.108 1.00 95.62 187 LYS A N 1
ATOM 1525 C CA . LYS A 1 187 ? -7.174 -6.455 25.396 1.00 95.62 187 LYS A CA 1
ATOM 1526 C C . LYS A 1 187 ? -8.075 -5.930 26.502 1.00 95.62 187 LYS A C 1
ATOM 1528 O O . LYS A 1 187 ? -9.291 -6.042 26.381 1.00 95.62 187 LYS A O 1
ATOM 1533 N N . GLU A 1 188 ? -7.495 -5.378 27.559 1.00 95.12 188 GLU A N 1
ATOM 1534 C CA . GLU A 1 188 ? -8.233 -4.825 28.698 1.00 95.12 188 GLU A CA 1
ATOM 1535 C C . GLU A 1 188 ? -9.005 -3.567 28.300 1.00 95.12 188 GLU A C 1
ATOM 1537 O O . GLU A 1 188 ? -10.194 -3.465 28.595 1.00 95.12 188 GLU A O 1
ATOM 1542 N N . LEU A 1 189 ? -8.371 -2.674 27.535 1.00 91.44 189 LEU A N 1
ATOM 1543 C CA . LEU A 1 189 ? -8.977 -1.453 27.005 1.00 91.44 189 LEU A CA 1
ATOM 1544 C C . LEU A 1 189 ? -10.202 -1.740 26.128 1.00 91.44 189 LEU A C 1
ATOM 1546 O O . LEU A 1 189 ? -11.197 -1.022 26.189 1.00 91.44 189 LEU A O 1
ATOM 1550 N N . THR A 1 190 ? -10.127 -2.775 25.288 1.00 89.94 190 THR A N 1
ATOM 1551 C CA . THR A 1 190 ? -11.177 -3.070 24.297 1.00 89.94 190 THR A CA 1
ATOM 1552 C C . THR A 1 190 ? -12.169 -4.137 24.754 1.00 89.94 190 THR A C 1
ATOM 1554 O O . THR A 1 190 ? -13.267 -4.246 24.205 1.00 89.94 190 THR A O 1
ATOM 1557 N N . GLY A 1 191 ? -11.790 -4.976 25.720 1.00 90.31 191 GLY A N 1
ATOM 1558 C CA . GLY A 1 191 ? -12.525 -6.186 26.091 1.00 90.31 191 GLY A CA 1
ATOM 1559 C C . GLY A 1 191 ? -12.612 -7.223 24.961 1.00 90.31 191 GLY A C 1
ATOM 1560 O O . GLY A 1 191 ? -13.469 -8.110 25.004 1.00 90.31 191 GLY A O 1
ATOM 1561 N N . LYS A 1 192 ? -11.780 -7.118 23.913 1.00 89.44 192 LYS A N 1
ATOM 1562 C CA . LYS A 1 192 ? -11.816 -7.992 22.728 1.00 89.44 192 LYS A CA 1
ATOM 1563 C C . LYS A 1 192 ? -10.574 -8.882 22.644 1.00 89.44 192 LYS A C 1
ATOM 1565 O O . LYS A 1 192 ? -9.514 -8.585 23.181 1.00 89.44 192 LYS A O 1
ATOM 1570 N N . LYS A 1 193 ? -10.703 -9.994 21.912 1.00 93.56 193 LYS A N 1
ATOM 1571 C CA . LYS A 1 193 ? -9.575 -10.879 21.551 1.00 93.56 193 LYS A CA 1
ATOM 1572 C C . LYS A 1 193 ? -8.931 -10.509 20.214 1.00 93.56 193 LYS A C 1
ATOM 1574 O O . LYS A 1 193 ? -7.788 -10.872 19.961 1.00 93.56 193 LYS A O 1
ATOM 1579 N N . TYR A 1 194 ? -9.683 -9.829 19.356 1.00 93.75 194 TYR A N 1
ATOM 1580 C CA . TYR A 1 194 ? -9.273 -9.409 18.024 1.00 93.75 194 TYR A CA 1
ATOM 1581 C C . TYR A 1 194 ? -9.798 -8.002 17.750 1.00 93.75 194 TYR A C 1
ATOM 1583 O O . TYR A 1 194 ? -10.812 -7.598 18.326 1.00 93.75 194 TYR A O 1
ATOM 1591 N N . LEU A 1 195 ? -9.152 -7.300 16.827 1.00 92.88 195 LEU A N 1
ATOM 1592 C CA . LEU A 1 195 ? -9.593 -6.005 16.313 1.00 92.88 195 LEU A CA 1
ATOM 1593 C C . LEU A 1 195 ? -9.496 -5.986 14.794 1.00 92.88 195 LEU A C 1
ATOM 1595 O O . LEU A 1 195 ? -8.743 -6.753 14.196 1.00 92.88 195 LEU A O 1
ATOM 1599 N N . PHE A 1 196 ? -10.260 -5.090 14.180 1.00 93.69 196 PHE A N 1
ATOM 1600 C CA . PHE A 1 196 ? -9.971 -4.660 12.821 1.00 93.69 196 PHE A CA 1
ATOM 1601 C C . PHE A 1 196 ? -8.862 -3.613 12.880 1.00 93.69 196 PHE A C 1
ATOM 1603 O O . PHE A 1 196 ? -8.947 -2.670 13.665 1.00 93.69 196 PHE A O 1
ATOM 1610 N N . VAL A 1 197 ? -7.824 -3.805 12.077 1.00 96.06 197 VAL A N 1
ATOM 1611 C CA . VAL A 1 197 ? -6.602 -3.003 12.062 1.00 96.06 197 VAL A CA 1
ATOM 1612 C C . VAL A 1 197 ? -6.353 -2.514 10.645 1.00 96.06 197 VAL A C 1
ATOM 1614 O O . VAL A 1 197 ? -6.547 -3.262 9.684 1.00 96.06 197 VAL A O 1
ATOM 1617 N N . LYS A 1 198 ? -5.913 -1.267 10.514 1.00 95.00 198 LYS A N 1
ATOM 1618 C CA . LYS A 1 198 ? -5.579 -0.638 9.238 1.00 95.00 198 LYS A CA 1
ATOM 1619 C C . LYS A 1 198 ? -4.279 0.149 9.372 1.00 95.00 198 LYS A C 1
ATOM 1621 O O . LYS A 1 198 ? -4.032 0.769 10.405 1.00 95.00 198 LYS A O 1
ATOM 1626 N N . ALA A 1 199 ? -3.445 0.113 8.338 1.00 95.25 199 ALA A N 1
ATOM 1627 C CA . ALA A 1 199 ? -2.298 1.009 8.216 1.00 95.25 199 ALA A CA 1
ATOM 1628 C C . ALA A 1 199 ? -2.734 2.340 7.573 1.00 95.25 199 ALA A C 1
ATOM 1630 O O . ALA A 1 199 ? -3.755 2.353 6.883 1.00 95.25 199 ALA A O 1
ATOM 1631 N N . PRO A 1 200 ? -1.980 3.441 7.754 1.00 94.12 200 PRO A N 1
ATOM 1632 C CA . PRO A 1 200 ? -2.273 4.716 7.105 1.00 94.12 200 PRO A CA 1
ATOM 1633 C C . PRO A 1 200 ? -2.431 4.552 5.589 1.00 94.12 200 PRO A C 1
ATOM 1635 O O . PRO A 1 200 ? -1.613 3.892 4.941 1.00 94.12 200 PRO A O 1
ATOM 1638 N N . TRP A 1 201 ? -3.507 5.117 5.043 1.00 91.38 201 TRP A N 1
ATOM 1639 C CA . TRP A 1 201 ? -3.950 4.888 3.663 1.00 91.38 201 TRP A CA 1
ATOM 1640 C C . TRP A 1 201 ? -4.329 6.164 2.906 1.00 91.38 201 TRP A C 1
ATOM 1642 O O . TRP A 1 201 ? -4.445 6.138 1.692 1.00 91.38 201 TRP A O 1
ATOM 1652 N N . SER A 1 202 ? -4.539 7.276 3.597 1.00 91.19 202 SER A N 1
ATOM 1653 C CA . SER A 1 202 ? -4.764 8.609 3.030 1.00 91.19 202 SER A CA 1
ATOM 1654 C C . SER A 1 202 ? -3.656 9.553 3.495 1.00 91.19 202 SER A C 1
ATOM 1656 O O . SER A 1 202 ? -3.015 9.289 4.518 1.00 91.19 202 SER A O 1
ATOM 1658 N N . VAL A 1 203 ? -3.466 10.682 2.808 1.00 91.81 203 VAL A N 1
ATOM 1659 C CA . VAL A 1 203 ? -2.533 11.732 3.259 1.00 91.81 203 VAL A CA 1
ATOM 1660 C C . VAL A 1 203 ? -2.857 12.171 4.686 1.00 91.81 203 VAL A C 1
ATOM 1662 O O . VAL A 1 203 ? -1.976 12.157 5.541 1.00 91.81 203 VAL A O 1
ATOM 1665 N N . LYS A 1 204 ? -4.131 12.431 4.995 1.00 91.94 204 LYS A N 1
ATOM 1666 C CA . LYS A 1 204 ? -4.544 12.797 6.354 1.00 91.94 204 LYS A CA 1
ATOM 1667 C C . LYS A 1 204 ? -4.195 11.719 7.382 1.00 91.94 204 LYS A C 1
ATOM 1669 O O . LYS A 1 204 ? -3.617 12.045 8.413 1.00 91.94 204 LYS A O 1
ATOM 1674 N N . SER A 1 205 ? -4.494 10.444 7.122 1.00 94.00 205 SER A N 1
ATOM 1675 C CA . SER A 1 205 ? -4.168 9.354 8.056 1.00 94.00 205 SER A CA 1
ATOM 1676 C C . SER A 1 205 ? -2.654 9.182 8.251 1.00 94.00 205 SER A C 1
ATOM 1678 O O . SER A 1 205 ? -2.220 8.824 9.344 1.00 94.00 205 SER A O 1
ATOM 1680 N N . VAL A 1 206 ? -1.841 9.472 7.224 1.00 94.75 206 VAL A N 1
ATOM 1681 C CA . VAL A 1 206 ? -0.372 9.488 7.311 1.00 94.75 206 VAL A CA 1
ATOM 1682 C C . VAL A 1 206 ? 0.089 10.629 8.213 1.00 94.75 206 VAL A C 1
ATOM 1684 O O . VAL A 1 206 ? 0.861 10.386 9.136 1.00 94.75 206 VAL A O 1
ATOM 1687 N N . LEU A 1 207 ? -0.425 11.844 8.013 1.00 94.44 207 LEU A N 1
ATOM 1688 C CA . LEU A 1 207 ? -0.109 12.999 8.862 1.00 94.44 207 LEU A CA 1
ATOM 1689 C C . LEU A 1 207 ? -0.529 12.769 10.318 1.00 94.44 207 LEU A C 1
ATOM 1691 O O . LEU A 1 207 ? 0.241 13.034 11.240 1.00 94.44 207 LEU A O 1
ATOM 1695 N N . VAL A 1 208 ? -1.717 12.197 10.528 1.00 94.88 208 VAL A N 1
ATOM 1696 C CA . VAL A 1 208 ? -2.188 11.770 11.851 1.00 94.88 208 VAL A CA 1
ATOM 1697 C C . VAL A 1 208 ? -1.222 10.754 12.456 1.00 94.88 208 VAL A C 1
ATOM 1699 O O . VAL A 1 208 ? -0.868 10.888 13.625 1.00 94.88 208 VAL A O 1
ATOM 1702 N N . ALA A 1 209 ? -0.770 9.761 11.690 1.00 95.75 209 ALA A N 1
ATOM 1703 C CA . ALA A 1 209 ? 0.160 8.750 12.178 1.00 95.75 209 ALA A CA 1
ATOM 1704 C C . ALA A 1 209 ? 1.523 9.335 12.569 1.00 95.75 209 ALA A C 1
ATOM 1706 O O . ALA A 1 209 ? 2.022 8.989 13.640 1.00 95.75 209 ALA A O 1
ATOM 1707 N N . ILE A 1 210 ? 2.080 10.246 11.764 1.00 93.38 210 ILE A N 1
ATOM 1708 C CA . ILE A 1 210 ? 3.331 10.963 12.064 1.00 93.38 210 ILE A CA 1
ATOM 1709 C C . ILE A 1 210 ? 3.196 11.703 13.400 1.00 93.38 210 ILE A C 1
ATOM 1711 O O . ILE A 1 210 ? 3.911 11.389 14.352 1.00 93.38 210 ILE A O 1
ATOM 1715 N N . GLN A 1 211 ? 2.204 12.590 13.513 1.00 92.94 211 GLN A N 1
ATOM 1716 C CA . GLN A 1 211 ? 2.000 13.407 14.713 1.00 92.94 211 GLN A CA 1
ATOM 1717 C C . GLN A 1 211 ? 1.718 12.561 15.962 1.00 92.94 211 GLN A C 1
ATOM 1719 O O . GLN A 1 211 ? 2.165 12.873 17.069 1.00 92.94 211 GLN A O 1
ATOM 1724 N N . SER A 1 212 ? 0.955 11.481 15.803 1.00 95.38 212 SER A N 1
ATOM 1725 C CA . SER A 1 212 ? 0.562 10.616 16.918 1.00 95.38 212 SER A CA 1
ATOM 1726 C C . SER A 1 212 ? 1.733 9.794 17.423 1.00 95.38 212 SER A C 1
ATOM 1728 O O . SER A 1 212 ? 1.927 9.710 18.634 1.00 95.38 212 SER A O 1
ATOM 1730 N N . LYS A 1 213 ? 2.561 9.270 16.514 1.00 94.56 213 LYS A N 1
ATOM 1731 C CA . LYS A 1 213 ? 3.802 8.576 16.860 1.00 94.56 213 LYS A CA 1
ATOM 1732 C C . LYS A 1 213 ? 4.755 9.495 17.626 1.00 94.56 213 LYS A C 1
ATOM 1734 O O . LYS A 1 213 ? 5.290 9.082 18.650 1.00 94.56 213 LYS A O 1
ATOM 1739 N N . GLU A 1 214 ? 4.932 10.738 17.179 1.00 91.31 214 GLU A N 1
ATOM 1740 C CA . GLU A 1 214 ? 5.732 11.747 17.895 1.00 91.31 214 GLU A CA 1
ATOM 1741 C C . GLU A 1 214 ? 5.170 12.065 19.284 1.00 91.31 214 GLU A C 1
ATOM 1743 O O . GLU A 1 214 ? 5.919 12.298 20.230 1.00 91.31 214 GLU A O 1
ATOM 1748 N N . SER A 1 215 ? 3.846 12.006 19.421 1.00 93.12 215 SER A N 1
ATOM 1749 C CA . SER A 1 215 ? 3.137 12.210 20.687 1.00 93.12 215 SER A CA 1
ATOM 1750 C C . SER A 1 215 ? 3.091 10.955 21.575 1.00 93.12 215 SER A C 1
ATOM 1752 O O . SER A 1 215 ? 2.444 10.976 22.621 1.00 93.12 215 SER A O 1
ATOM 1754 N N . GLY A 1 216 ? 3.756 9.861 21.182 1.00 94.25 216 GLY A N 1
ATOM 1755 C CA . GLY A 1 216 ? 3.826 8.613 21.949 1.00 94.25 216 GLY A CA 1
ATOM 1756 C C . GLY A 1 216 ? 2.615 7.685 21.803 1.00 94.25 216 GLY A C 1
ATOM 1757 O O . GLY A 1 216 ? 2.474 6.745 22.581 1.00 94.25 216 GLY A O 1
ATOM 1758 N N . PHE A 1 217 ? 1.741 7.922 20.824 1.00 94.31 217 PHE A N 1
ATOM 1759 C CA . PHE A 1 217 ? 0.618 7.042 20.506 1.00 94.31 217 PHE A CA 1
ATOM 1760 C C . PHE A 1 217 ? 0.987 6.103 19.357 1.00 94.31 217 PHE A C 1
ATOM 1762 O O . PHE A 1 217 ? 1.144 6.528 18.210 1.00 94.31 217 PHE A O 1
ATOM 1769 N N . ASP A 1 218 ? 1.077 4.809 19.665 1.00 97.06 218 ASP A N 1
ATOM 1770 C CA . ASP A 1 218 ? 1.412 3.748 18.704 1.00 97.06 218 ASP A CA 1
ATOM 1771 C C . ASP A 1 218 ? 0.213 3.259 17.877 1.00 97.06 218 ASP A C 1
ATOM 1773 O O . ASP A 1 218 ? 0.374 2.587 16.852 1.00 97.06 218 ASP A O 1
ATOM 1777 N N . TYR A 1 219 ? -0.992 3.611 18.319 1.00 97.56 219 TYR A N 1
ATOM 1778 C CA . TYR A 1 219 ? -2.237 3.374 17.611 1.00 97.56 219 TYR A CA 1
ATOM 1779 C C . TYR A 1 219 ? -3.301 4.399 18.007 1.00 97.56 219 TYR A C 1
ATOM 1781 O O . TYR A 1 219 ? -3.238 5.015 19.072 1.00 97.56 219 TYR A O 1
ATOM 1789 N N . LEU A 1 220 ? -4.314 4.535 17.155 1.00 96.25 220 LEU A N 1
ATOM 1790 C CA . LEU A 1 220 ? -5.544 5.278 17.421 1.00 96.25 220 LEU A CA 1
ATOM 1791 C C . LEU A 1 220 ? -6.748 4.455 16.977 1.00 96.25 220 LEU A C 1
ATOM 1793 O O . LEU A 1 220 ? -6.633 3.550 16.157 1.00 96.25 220 LEU A O 1
ATOM 1797 N N . PHE A 1 221 ? -7.923 4.814 17.464 1.00 93.56 221 PHE A N 1
ATOM 1798 C CA . PHE A 1 221 ? -9.203 4.279 17.040 1.00 93.56 221 PHE A CA 1
ATOM 1799 C C . PHE A 1 221 ? -9.971 5.292 16.204 1.00 93.56 221 PHE A C 1
ATOM 1801 O O . PHE A 1 221 ? -9.931 6.496 16.463 1.00 93.56 221 PHE A O 1
ATOM 1808 N N . PHE A 1 222 ? -10.710 4.788 15.227 1.00 90.75 222 PHE A N 1
ATOM 1809 C CA . PHE A 1 222 ? -11.625 5.568 14.407 1.00 90.75 222 PHE A CA 1
ATOM 1810 C C . PHE A 1 222 ? -12.786 4.688 13.944 1.00 90.75 222 PHE A C 1
ATOM 1812 O O . PHE A 1 222 ? -12.692 3.461 13.934 1.00 90.75 222 PHE A O 1
ATOM 1819 N N . ASN A 1 223 ? -13.896 5.310 13.563 1.00 82.69 223 ASN A N 1
ATOM 1820 C CA . ASN A 1 223 ? -15.013 4.595 12.957 1.00 82.69 223 ASN A CA 1
ATOM 1821 C C . ASN A 1 223 ? -14.884 4.699 11.447 1.00 82.69 223 ASN A C 1
ATOM 1823 O O . ASN A 1 223 ? -15.116 5.764 10.881 1.00 82.69 223 ASN A O 1
ATOM 1827 N N . ASP A 1 224 ? -14.479 3.598 10.826 1.00 72.38 224 ASP A N 1
ATOM 1828 C CA . ASP A 1 224 ? -14.295 3.550 9.387 1.00 72.38 224 ASP A CA 1
ATOM 1829 C C . ASP A 1 224 ? -15.632 3.330 8.672 1.00 72.38 224 ASP A C 1
ATOM 1831 O O . ASP A 1 224 ? -16.429 2.468 9.058 1.00 72.38 224 ASP A O 1
ATOM 1835 N N . ASN A 1 225 ? -15.836 4.073 7.590 1.00 64.56 225 ASN A N 1
ATOM 1836 C CA . ASN A 1 225 ? -16.896 3.817 6.617 1.00 64.56 225 ASN A CA 1
ATOM 1837 C C . ASN A 1 225 ? -16.386 2.983 5.427 1.00 64.56 225 ASN A C 1
ATOM 1839 O O . ASN A 1 225 ? -17.185 2.598 4.571 1.00 64.56 225 ASN A O 1
ATOM 1843 N N . ASP A 1 226 ? -15.078 2.706 5.369 1.00 62.00 226 ASP A N 1
ATOM 1844 C CA . ASP A 1 226 ? -14.428 1.970 4.291 1.00 62.00 226 ASP A CA 1
ATOM 1845 C C . ASP A 1 226 ? -14.955 0.541 4.181 1.00 62.00 226 ASP A C 1
ATOM 1847 O O . ASP A 1 226 ? -15.331 -0.148 5.144 1.00 62.00 226 ASP A O 1
ATOM 1851 N N . ASP A 1 227 ? -14.983 0.101 2.938 1.00 60.44 227 ASP A N 1
ATOM 1852 C CA . ASP A 1 227 ? -15.502 -1.171 2.541 1.00 60.44 227 ASP A CA 1
ATOM 1853 C C . ASP A 1 227 ? -14.416 -2.193 2.227 1.00 60.44 227 ASP A C 1
ATOM 1855 O O . ASP A 1 227 ? -14.788 -3.353 2.139 1.00 60.44 227 ASP A O 1
ATOM 1859 N N . LEU A 1 228 ? -13.123 -1.842 2.151 1.00 67.69 228 LEU A N 1
ATOM 1860 C CA . LEU A 1 228 ? -12.051 -2.805 1.873 1.00 67.69 228 LEU A CA 1
ATOM 1861 C C . LEU A 1 228 ? -11.628 -3.603 3.118 1.00 67.69 228 LEU A C 1
ATOM 1863 O O . LEU A 1 228 ? -10.672 -3.264 3.821 1.00 67.69 228 LEU A O 1
ATOM 1867 N N . LYS A 1 229 ? -12.323 -4.715 3.372 1.00 74.75 229 LYS A N 1
ATOM 1868 C CA . LYS A 1 229 ? -12.025 -5.645 4.476 1.00 74.75 229 LYS A CA 1
ATOM 1869 C C . LYS A 1 229 ? -11.485 -6.958 3.933 1.00 74.75 229 LYS A C 1
ATOM 1871 O O . LYS A 1 229 ? -12.128 -7.559 3.074 1.00 74.75 229 LYS A O 1
ATOM 1876 N N . ALA A 1 230 ? -10.365 -7.433 4.467 1.00 74.75 230 ALA A N 1
ATOM 1877 C CA . ALA A 1 230 ? -9.759 -8.701 4.071 1.00 74.75 230 ALA A CA 1
ATOM 1878 C C . ALA A 1 230 ? -9.460 -9.610 5.274 1.00 74.75 230 ALA A C 1
ATOM 1880 O O . ALA A 1 230 ? -9.297 -9.158 6.410 1.00 74.75 230 ALA A O 1
ATOM 1881 N N . ILE A 1 231 ? -9.417 -10.913 5.010 1.00 74.06 231 ILE A N 1
ATOM 1882 C CA . ILE A 1 231 ? -8.953 -11.958 5.928 1.00 74.06 231 ILE A CA 1
ATOM 1883 C C . ILE A 1 231 ? -7.942 -12.805 5.165 1.00 74.06 231 ILE A C 1
ATOM 1885 O O . ILE A 1 231 ? -8.172 -13.137 4.003 1.00 74.06 231 ILE A O 1
ATOM 1889 N N . VAL A 1 232 ? -6.849 -13.177 5.822 1.00 74.75 232 VAL A N 1
ATOM 1890 C CA . VAL A 1 232 ? -5.855 -14.102 5.274 1.00 74.75 232 VAL A CA 1
ATOM 1891 C C . VAL A 1 232 ? -6.114 -15.499 5.845 1.00 74.75 232 VAL A C 1
ATOM 1893 O O . VAL A 1 232 ? -6.265 -15.656 7.056 1.00 74.75 232 VAL A O 1
ATOM 1896 N N . ILE A 1 233 ? -6.224 -16.513 4.985 1.00 70.25 233 ILE A N 1
ATOM 1897 C CA . ILE A 1 233 ? -6.462 -17.917 5.351 1.00 70.25 233 ILE A CA 1
ATOM 1898 C C . ILE A 1 233 ? -5.503 -18.789 4.543 1.00 70.25 233 ILE A C 1
ATOM 1900 O O . ILE A 1 233 ? -5.668 -18.877 3.331 1.00 70.25 233 ILE A O 1
ATOM 1904 N N . GLN A 1 234 ? -4.557 -19.469 5.206 1.00 58.16 234 GLN A N 1
ATOM 1905 C CA . GLN A 1 234 ? -3.638 -20.432 4.566 1.00 58.16 234 GLN A CA 1
ATOM 1906 C C . GLN A 1 234 ? -3.056 -19.876 3.254 1.00 58.16 234 GLN A C 1
ATOM 1908 O O . GLN A 1 234 ? -3.335 -20.397 2.176 1.00 58.16 234 GLN A O 1
ATOM 1913 N N . ASP A 1 235 ? -2.364 -18.742 3.363 1.00 58.56 235 ASP A N 1
ATOM 1914 C CA . ASP A 1 235 ? -1.696 -18.019 2.268 1.00 58.56 235 ASP A CA 1
ATOM 1915 C C . ASP A 1 235 ? -2.636 -17.386 1.218 1.00 58.56 235 ASP A C 1
ATOM 1917 O O . ASP A 1 235 ? -2.191 -16.704 0.298 1.00 58.56 235 ASP A O 1
ATOM 1921 N N . ASN A 1 236 ? -3.958 -17.523 1.377 1.00 65.06 236 ASN A N 1
ATOM 1922 C CA . ASN A 1 236 ? -4.952 -16.888 0.515 1.00 65.06 236 ASN A CA 1
ATOM 1923 C C . ASN A 1 236 ? -5.547 -15.642 1.173 1.00 65.06 236 ASN A C 1
ATOM 1925 O O . ASN A 1 236 ? -6.068 -15.696 2.290 1.00 65.06 236 ASN A O 1
ATOM 1929 N N . ILE A 1 237 ? -5.552 -14.521 0.453 1.00 68.25 237 ILE A N 1
ATOM 1930 C CA . ILE A 1 237 ? -6.182 -13.275 0.904 1.00 68.25 237 ILE A CA 1
ATOM 1931 C C . ILE A 1 237 ? -7.603 -13.212 0.350 1.00 68.25 237 ILE A C 1
ATOM 1933 O O . ILE A 1 237 ? -7.820 -13.071 -0.851 1.00 68.25 237 ILE A O 1
ATOM 1937 N N . SER A 1 238 ? -8.590 -13.320 1.235 1.00 68.25 238 SER A N 1
ATOM 1938 C CA . SER A 1 238 ? -10.010 -13.224 0.900 1.00 68.25 238 SER A CA 1
ATOM 1939 C C . SER A 1 238 ? -10.552 -11.843 1.253 1.00 68.25 238 SER A C 1
ATOM 1941 O O . SER A 1 238 ? -10.541 -11.440 2.418 1.00 68.25 238 SER A O 1
ATOM 1943 N N . PHE A 1 239 ? -11.083 -11.129 0.263 1.00 62.19 239 PHE A N 1
ATOM 1944 C CA . PHE A 1 239 ? -11.769 -9.856 0.477 1.00 62.19 239 PHE A CA 1
ATOM 1945 C C . PHE A 1 239 ? -13.236 -10.101 0.856 1.00 62.19 239 PHE A C 1
ATOM 1947 O O . PHE A 1 239 ? -13.986 -10.734 0.119 1.00 62.19 239 PHE A O 1
ATOM 1954 N N . ILE A 1 240 ? -13.661 -9.585 2.009 1.00 60.00 240 ILE A N 1
ATOM 1955 C CA . ILE A 1 240 ? -15.053 -9.643 2.481 1.00 60.00 240 ILE A CA 1
ATOM 1956 C C . ILE A 1 240 ? -15.898 -8.578 1.768 1.00 60.00 240 ILE A C 1
ATOM 1958 O O . ILE A 1 240 ? -17.082 -8.779 1.499 1.00 60.00 240 ILE A O 1
ATOM 1962 N N . LYS A 1 241 ? -15.300 -7.415 1.491 1.00 57.16 241 LYS A N 1
ATOM 1963 C CA . LYS A 1 241 ? -15.934 -6.252 0.861 1.00 57.16 241 LYS A CA 1
ATOM 1964 C C . LYS A 1 241 ? -14.805 -5.393 0.244 1.00 57.16 241 LYS A C 1
ATOM 1966 O O . LYS A 1 241 ? -13.696 -5.433 0.777 1.00 57.16 241 LYS A O 1
ATOM 1971 N N . ALA A 1 242 ? -15.028 -4.756 -0.915 1.00 55.22 242 ALA A N 1
ATOM 1972 C CA . ALA A 1 242 ? -13.972 -4.070 -1.687 1.00 55.22 242 ALA A CA 1
ATOM 1973 C C . ALA A 1 242 ? -14.511 -3.147 -2.811 1.00 55.22 242 ALA A C 1
ATOM 1975 O O . ALA A 1 242 ? -13.950 -3.144 -3.909 1.00 55.22 242 ALA A O 1
ATOM 1976 N N . ASN A 1 24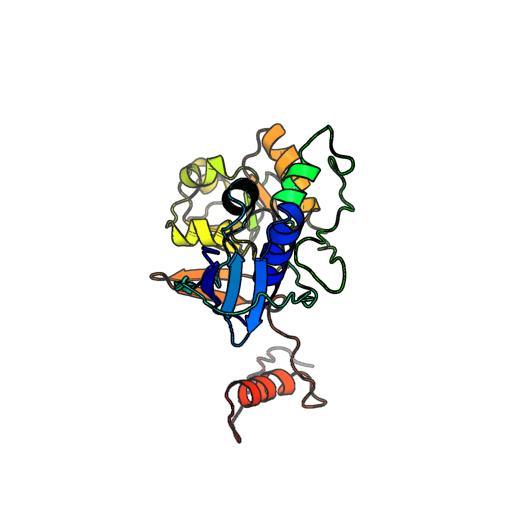3 ? -15.627 -2.422 -2.635 1.00 56.00 243 ASN A N 1
ATOM 1977 C CA . ASN A 1 243 ? -16.268 -1.780 -3.798 1.00 56.00 243 ASN A CA 1
ATOM 1978 C C . ASN A 1 243 ? -15.401 -0.687 -4.440 1.00 56.00 243 ASN A C 1
ATOM 1980 O O . ASN A 1 243 ? -15.579 -0.442 -5.629 1.00 56.00 243 ASN A O 1
ATOM 1984 N N . ARG A 1 244 ? -14.458 -0.078 -3.707 1.00 59.19 244 ARG A N 1
ATOM 1985 C CA . ARG A 1 244 ? -13.546 0.940 -4.261 1.00 59.19 244 ARG A CA 1
ATOM 1986 C C . ARG A 1 244 ? -12.478 0.407 -5.217 1.00 59.19 244 ARG A C 1
ATOM 1988 O O . ARG A 1 244 ? -12.012 1.135 -6.085 1.00 59.19 244 ARG A O 1
ATOM 1995 N N . LEU A 1 245 ? -12.075 -0.855 -5.051 1.00 55.06 245 LEU A N 1
ATOM 1996 C CA . LEU A 1 245 ? -11.106 -1.492 -5.944 1.00 55.06 245 LEU A CA 1
ATOM 1997 C C . LEU A 1 245 ? -11.816 -2.159 -7.124 1.00 55.06 245 LEU A C 1
ATOM 1999 O O . LEU A 1 245 ? -11.230 -2.303 -8.187 1.00 55.06 245 LEU A O 1
ATOM 2003 N N . LEU A 1 246 ? -13.083 -2.550 -6.984 1.00 56.28 246 LEU A N 1
ATOM 2004 C CA . LEU A 1 246 ? -13.794 -3.211 -8.073 1.00 56.28 246 LEU A CA 1
ATOM 2005 C C . LEU A 1 246 ? -14.012 -2.254 -9.260 1.00 56.28 246 LEU A C 1
ATOM 2007 O O . LEU A 1 246 ? -14.431 -1.109 -9.061 1.00 56.28 246 LEU A O 1
ATOM 2011 N N . PRO A 1 247 ? -13.784 -2.708 -10.509 1.00 54.50 247 PRO A N 1
ATOM 2012 C CA . PRO A 1 247 ? -14.147 -1.924 -11.678 1.00 54.50 247 PRO A CA 1
ATOM 2013 C C . PRO A 1 247 ? -15.634 -1.560 -11.609 1.00 54.50 247 PRO A C 1
ATOM 2015 O O . PRO A 1 247 ? -16.478 -2.369 -11.210 1.00 54.50 247 PRO A O 1
ATOM 2018 N N . LYS A 1 248 ? -15.969 -0.321 -11.992 1.00 62.34 248 LYS A N 1
ATOM 2019 C CA . LYS A 1 248 ? -17.370 0.105 -12.057 1.00 62.34 248 LYS A CA 1
ATOM 2020 C C . LYS A 1 248 ? -18.126 -0.863 -12.960 1.00 62.34 248 LYS A C 1
ATOM 2022 O O . LYS A 1 248 ? -17.762 -1.030 -14.123 1.00 62.34 248 LYS A O 1
ATOM 2027 N N . LEU A 1 249 ? -19.186 -1.459 -12.414 1.00 66.62 249 LEU A N 1
ATOM 2028 C CA . LEU A 1 249 ? -20.072 -2.345 -13.160 1.00 66.62 249 LEU A CA 1
ATOM 2029 C C . LEU A 1 249 ? -20.505 -1.651 -14.454 1.00 66.62 249 LEU A C 1
ATOM 2031 O O . LEU A 1 249 ? -20.991 -0.513 -14.424 1.00 66.62 249 LEU A O 1
ATOM 2035 N N . LYS A 1 250 ? -20.359 -2.342 -15.586 1.00 78.19 250 LYS A N 1
ATOM 2036 C CA . LYS A 1 250 ? -20.940 -1.905 -16.854 1.00 78.19 250 LYS A CA 1
ATOM 2037 C C . LYS A 1 250 ? -22.440 -1.730 -16.654 1.00 78.19 250 LYS A C 1
ATOM 2039 O O . LYS A 1 250 ? -23.096 -2.545 -16.001 1.00 78.19 250 LYS A O 1
ATOM 2044 N N . ASN A 1 251 ? -22.985 -0.666 -17.228 1.00 83.50 251 ASN A N 1
ATOM 2045 C CA . ASN A 1 251 ? -24.412 -0.385 -17.158 1.00 83.50 251 ASN A CA 1
ATOM 2046 C C . ASN A 1 251 ? -25.132 -1.216 -18.234 1.00 83.50 251 ASN A C 1
ATOM 2048 O O . ASN A 1 251 ? -25.477 -0.716 -19.299 1.00 83.50 251 ASN A O 1
ATOM 2052 N N . LEU A 1 252 ? -25.249 -2.519 -17.980 1.00 83.12 252 LEU A N 1
ATOM 2053 C CA . LEU A 1 252 ? -25.822 -3.515 -18.891 1.00 83.12 252 LEU A CA 1
ATOM 2054 C C . LEU A 1 252 ? -27.357 -3.520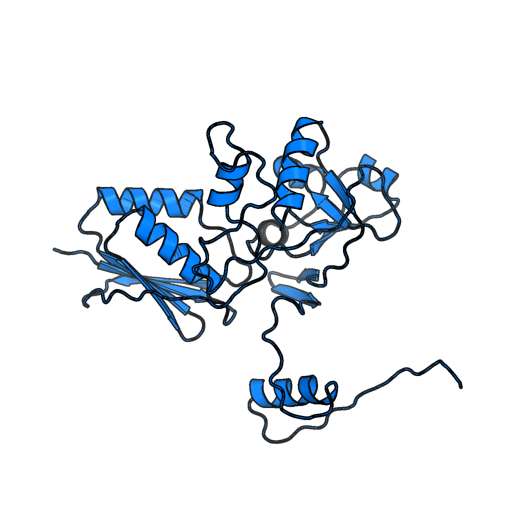 -18.856 1.00 83.12 252 LEU A C 1
ATOM 2056 O O . LEU A 1 252 ? -27.992 -4.103 -19.730 1.00 83.12 252 LEU A O 1
ATOM 2060 N N . HIS A 1 253 ? -27.956 -2.889 -17.845 1.00 84.56 253 HIS A N 1
ATOM 2061 C CA . HIS A 1 253 ? -29.396 -2.809 -17.649 1.00 84.56 253 HIS A CA 1
ATOM 2062 C C . HIS A 1 253 ? -29.786 -1.551 -16.852 1.00 84.56 253 HIS A C 1
ATOM 2064 O O . HIS A 1 253 ? -29.038 -1.083 -15.995 1.00 84.56 253 HIS A O 1
ATOM 2070 N N . GLU A 1 254 ? -30.988 -1.019 -17.092 1.00 82.75 254 GLU A N 1
ATOM 2071 C CA . GLU A 1 254 ? -31.499 0.190 -16.418 1.00 82.75 254 GLU A CA 1
ATOM 2072 C C . GLU A 1 254 ? -31.646 0.001 -14.896 1.00 82.75 254 GLU A C 1
ATOM 2074 O O . GLU A 1 254 ? -31.327 0.878 -14.093 1.00 82.75 254 GLU A O 1
ATOM 2079 N N . ASN A 1 255 ? -32.097 -1.184 -14.477 1.00 77.06 255 ASN A N 1
ATOM 2080 C CA . ASN A 1 255 ? -32.121 -1.583 -13.071 1.00 77.06 255 ASN A CA 1
ATOM 2081 C C . ASN A 1 255 ? -30.703 -1.847 -12.526 1.00 77.06 255 ASN A C 1
ATOM 2083 O O . ASN A 1 255 ? -30.093 -2.880 -12.815 1.00 77.06 255 ASN A O 1
ATOM 2087 N N . ARG A 1 256 ? -30.239 -0.956 -11.641 1.00 69.50 256 ARG A N 1
ATOM 2088 C CA . ARG A 1 256 ? -28.934 -1.043 -10.962 1.00 69.50 256 ARG A CA 1
ATOM 2089 C C . ARG A 1 256 ? -28.685 -2.362 -10.224 1.00 69.50 256 ARG A C 1
ATOM 2091 O O . ARG A 1 256 ? -27.537 -2.788 -10.155 1.00 69.50 256 ARG A O 1
ATOM 2098 N N . LEU A 1 257 ? -29.720 -3.019 -9.697 1.00 69.62 257 LEU A N 1
ATOM 2099 C CA . LEU A 1 257 ? -29.575 -4.301 -8.996 1.00 69.62 257 LEU A CA 1
ATOM 2100 C C . LEU A 1 257 ? -29.231 -5.447 -9.957 1.00 69.62 257 LEU A C 1
ATOM 2102 O O . LEU A 1 257 ? -28.479 -6.348 -9.591 1.00 69.62 257 LEU A O 1
ATOM 2106 N N . LEU A 1 258 ? -29.727 -5.392 -11.198 1.00 77.56 258 LEU A N 1
ATOM 2107 C CA . LEU A 1 258 ? -29.436 -6.401 -12.220 1.00 77.56 258 LEU A CA 1
ATOM 2108 C C . LEU A 1 258 ? -28.030 -6.249 -12.800 1.00 77.56 258 LEU A C 1
ATOM 2110 O O . LEU A 1 258 ? -27.437 -7.247 -13.201 1.00 77.56 258 LEU A O 1
ATOM 2114 N N . ASN A 1 259 ? -27.458 -5.040 -12.778 1.00 78.44 259 ASN A N 1
ATOM 2115 C CA . ASN A 1 259 ? -26.109 -4.811 -13.294 1.00 78.44 259 ASN A CA 1
ATOM 2116 C C . ASN A 1 259 ? -25.065 -5.698 -12.612 1.00 78.44 259 ASN A C 1
ATOM 2118 O O . ASN A 1 259 ? -24.214 -6.239 -13.307 1.00 78.44 259 ASN A O 1
ATOM 2122 N N . ARG A 1 260 ? -25.140 -5.928 -11.294 1.00 74.00 260 ARG A N 1
ATOM 2123 C CA . ARG A 1 260 ? -24.162 -6.800 -10.619 1.00 74.00 260 ARG A CA 1
ATOM 2124 C C . ARG A 1 260 ? -24.221 -8.234 -11.140 1.00 74.00 260 ARG A C 1
ATOM 2126 O O . ARG A 1 260 ? -23.187 -8.814 -11.439 1.00 74.00 260 ARG A O 1
ATOM 2133 N N . PHE A 1 261 ? -25.424 -8.778 -11.297 1.00 80.38 261 PHE A N 1
ATOM 2134 C CA . PHE A 1 261 ? -25.622 -10.119 -11.841 1.00 80.38 261 PHE A CA 1
ATOM 2135 C C . PHE A 1 261 ? -25.159 -10.228 -13.302 1.00 80.38 261 PHE A C 1
ATOM 2137 O O . PHE A 1 261 ? -24.451 -11.165 -13.656 1.00 80.38 261 PHE A O 1
ATOM 2144 N N . LEU A 1 262 ? -25.512 -9.252 -14.140 1.00 81.44 262 LEU A N 1
ATOM 2145 C CA . LEU A 1 262 ? -25.152 -9.262 -15.559 1.00 81.44 262 LEU A CA 1
ATOM 2146 C C . LEU A 1 262 ? -23.648 -9.091 -15.789 1.00 81.44 262 LEU A C 1
ATOM 2148 O O . LEU A 1 262 ? -23.106 -9.728 -16.683 1.00 81.44 262 LEU A O 1
ATOM 2152 N N . ASN A 1 263 ? -22.966 -8.283 -14.971 1.00 81.38 263 ASN A N 1
ATOM 2153 C CA . ASN A 1 263 ? -21.508 -8.161 -15.043 1.00 81.38 263 ASN A CA 1
ATOM 2154 C C . ASN A 1 263 ? -20.820 -9.463 -14.622 1.00 81.38 263 ASN A C 1
ATOM 2156 O O . ASN A 1 263 ? -19.870 -9.852 -15.279 1.00 81.38 263 ASN A O 1
ATOM 2160 N N . ILE A 1 264 ? -21.335 -10.188 -13.620 1.00 75.31 264 ILE A N 1
ATOM 2161 C CA . ILE A 1 264 ? -20.806 -11.519 -13.269 1.00 75.31 264 ILE A CA 1
ATOM 2162 C C . ILE A 1 264 ? -20.937 -12.493 -14.451 1.00 75.31 264 ILE A C 1
ATOM 2164 O O . ILE A 1 264 ? -20.010 -13.253 -14.716 1.00 75.31 264 ILE A O 1
ATOM 2168 N N . LEU A 1 265 ? -22.066 -12.482 -15.175 1.00 79.81 265 LEU A N 1
ATOM 2169 C CA . LEU A 1 265 ? -22.227 -13.318 -16.373 1.00 79.81 265 LEU A CA 1
ATOM 2170 C C . LEU A 1 265 ? -21.252 -12.925 -17.488 1.00 79.81 265 LEU A C 1
ATOM 2172 O O . LEU A 1 265 ? -20.673 -13.811 -18.112 1.00 79.81 265 LEU A O 1
ATOM 2176 N N . ASP A 1 266 ? -21.063 -11.622 -17.711 1.00 79.62 266 ASP A N 1
ATOM 2177 C CA . ASP A 1 266 ? -20.125 -11.079 -18.701 1.00 79.62 266 ASP A CA 1
ATOM 2178 C C . ASP A 1 266 ? -18.670 -11.450 -18.359 1.00 79.62 266 ASP A C 1
ATOM 2180 O O . ASP A 1 266 ? -17.962 -12.017 -19.188 1.00 79.62 266 ASP A O 1
ATOM 2184 N N . GLU A 1 267 ? -18.249 -11.227 -17.111 1.00 73.31 267 GLU A N 1
ATOM 2185 C CA . GLU A 1 267 ? -16.912 -11.557 -16.594 1.00 73.31 267 GLU A CA 1
ATOM 2186 C C . GLU A 1 267 ? -16.621 -13.062 -16.651 1.00 73.31 267 GLU A C 1
ATOM 2188 O O . GLU A 1 267 ? -15.516 -13.473 -17.004 1.00 73.31 267 GLU A O 1
ATOM 2193 N N . ALA A 1 268 ? -17.618 -13.897 -16.347 1.00 73.06 268 ALA A N 1
ATOM 2194 C CA . ALA A 1 268 ? -17.505 -15.353 -16.408 1.00 73.06 268 ALA A CA 1
ATOM 2195 C C . ALA A 1 268 ? -17.734 -15.930 -17.819 1.00 73.06 268 ALA A C 1
ATOM 2197 O O . ALA A 1 268 ? -17.674 -17.147 -18.005 1.00 73.06 268 ALA A O 1
ATOM 2198 N N . ASN A 1 269 ? -17.997 -15.076 -18.814 1.00 78.19 269 ASN A N 1
ATOM 2199 C CA . ASN A 1 269 ? -18.288 -15.449 -20.198 1.00 78.19 269 ASN A CA 1
ATOM 2200 C C . ASN A 1 269 ? -19.455 -16.456 -20.332 1.00 78.19 269 ASN A C 1
ATOM 2202 O O . ASN A 1 269 ? -19.461 -17.346 -21.191 1.00 78.19 269 ASN A O 1
ATOM 2206 N N . PHE A 1 270 ? -20.461 -16.329 -19.463 1.00 80.94 270 PHE A N 1
ATOM 2207 C CA . PHE A 1 270 ? -21.679 -17.132 -19.495 1.00 80.94 270 PHE A CA 1
ATOM 2208 C C . PHE A 1 270 ? -22.754 -16.456 -20.347 1.00 80.94 270 PHE A C 1
ATOM 2210 O O . PHE A 1 270 ? -23.134 -15.313 -20.119 1.00 80.94 270 PHE A O 1
ATOM 2217 N N . LYS A 1 271 ? -23.315 -17.200 -21.308 1.00 77.69 271 LYS A N 1
ATOM 2218 C CA . LYS A 1 271 ? -24.386 -16.690 -22.186 1.00 77.69 271 LYS A CA 1
ATOM 2219 C C . LYS A 1 271 ? -25.743 -16.566 -21.491 1.00 77.69 271 LYS A C 1
ATOM 2221 O O . LYS A 1 271 ? -26.560 -15.761 -21.912 1.00 77.69 271 LYS A O 1
ATOM 2226 N N . ASN A 1 272 ? -25.984 -17.384 -20.468 1.00 79.38 272 ASN A N 1
ATOM 2227 C CA . ASN A 1 272 ? -27.224 -17.432 -19.701 1.00 79.38 272 ASN A CA 1
ATOM 2228 C C . ASN A 1 272 ? -26.889 -17.692 -18.230 1.00 79.38 272 ASN A C 1
ATOM 2230 O O . ASN A 1 272 ? -25.923 -18.393 -17.932 1.00 79.38 272 ASN A O 1
ATOM 2234 N N . GLY A 1 273 ? -27.733 -17.214 -17.321 1.00 76.31 273 GLY A N 1
ATOM 2235 C CA . GLY A 1 273 ? -27.654 -17.570 -15.911 1.00 76.31 273 GLY A CA 1
ATOM 2236 C C . GLY A 1 273 ? -28.960 -17.288 -15.186 1.00 76.31 273 GLY A C 1
ATOM 2237 O O . GLY A 1 273 ? -29.808 -16.543 -15.677 1.00 76.31 273 GLY A O 1
ATOM 2238 N N . ILE A 1 274 ? -29.104 -17.867 -13.997 1.00 76.25 274 ILE A N 1
ATOM 2239 C CA . ILE A 1 274 ? -30.234 -17.615 -13.103 1.00 76.25 274 ILE A CA 1
ATOM 2240 C C . ILE A 1 274 ? -29.708 -16.831 -11.904 1.00 76.25 274 ILE A C 1
ATOM 2242 O O . ILE A 1 274 ? -28.849 -17.316 -11.170 1.00 76.25 274 ILE A O 1
ATOM 2246 N N . GLY A 1 275 ? -30.217 -15.615 -11.720 1.00 67.75 275 GLY A N 1
ATOM 2247 C CA . GLY A 1 275 ? -29.924 -14.774 -10.565 1.00 67.75 275 GLY A CA 1
ATOM 2248 C C . GLY A 1 275 ? -31.109 -14.770 -9.612 1.00 67.75 275 GLY A C 1
ATOM 2249 O O . GLY A 1 275 ? -32.221 -14.434 -10.015 1.00 67.75 275 GLY A O 1
ATOM 2250 N N . ILE A 1 276 ? -30.881 -15.127 -8.350 1.00 61.31 276 ILE A N 1
ATOM 2251 C CA . ILE A 1 276 ? -31.890 -15.009 -7.295 1.00 61.31 276 ILE A CA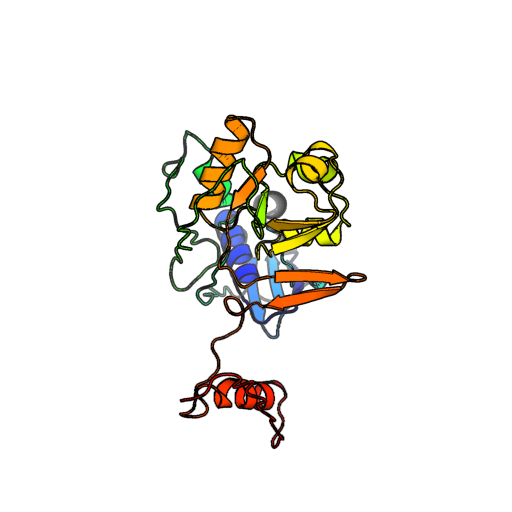 1
ATOM 2252 C C . ILE A 1 276 ? -31.507 -13.817 -6.426 1.00 61.31 276 ILE A C 1
ATOM 2254 O O . ILE A 1 276 ? -30.463 -13.821 -5.777 1.00 61.31 276 ILE A O 1
ATOM 2258 N N . TYR A 1 277 ? -32.356 -12.792 -6.420 1.00 59.81 277 TYR A N 1
ATOM 2259 C CA . TYR A 1 277 ? -32.226 -11.658 -5.515 1.00 59.81 277 TYR A CA 1
ATOM 2260 C C . TYR A 1 277 ? -33.165 -11.860 -4.327 1.00 59.81 277 TYR A C 1
ATOM 2262 O O . TYR A 1 277 ? -34.380 -11.710 -4.451 1.00 59.81 277 TYR A O 1
ATOM 2270 N N . LEU A 1 278 ? -32.598 -12.229 -3.180 1.00 55.62 278 LEU A N 1
ATOM 2271 C CA . LEU A 1 278 ? -33.337 -12.329 -1.927 1.00 55.62 278 LEU A CA 1
ATOM 2272 C C . LEU A 1 278 ? -33.309 -10.958 -1.249 1.00 55.62 278 LEU A C 1
ATOM 2274 O O . LEU A 1 278 ? -32.262 -10.511 -0.786 1.00 55.62 278 LEU A O 1
ATOM 2278 N N . ASN A 1 279 ? -34.453 -10.276 -1.236 1.00 55.41 279 ASN A N 1
ATOM 2279 C CA . ASN A 1 279 ? -34.633 -9.043 -0.480 1.00 55.41 279 ASN A CA 1
ATOM 2280 C C . ASN A 1 279 ? -35.295 -9.383 0.854 1.00 55.41 279 ASN A C 1
ATOM 2282 O O . ASN A 1 279 ? -36.447 -9.820 0.861 1.00 55.41 279 ASN A O 1
ATOM 2286 N N . ASP A 1 280 ? -34.591 -9.177 1.963 1.00 45.31 280 ASP A N 1
ATOM 2287 C CA . ASP A 1 280 ? -35.193 -9.292 3.287 1.00 45.31 280 ASP A CA 1
ATOM 2288 C C . ASP A 1 280 ? -35.925 -7.985 3.613 1.00 45.31 280 ASP A C 1
ATOM 2290 O O . ASP A 1 280 ? -35.384 -7.055 4.212 1.00 45.31 280 ASP A O 1
ATOM 2294 N N . LYS A 1 281 ? -37.164 -7.865 3.130 1.00 48.22 281 LYS A N 1
ATOM 2295 C CA . LYS A 1 281 ? -38.080 -6.821 3.594 1.00 48.22 281 LYS A CA 1
ATOM 2296 C C . LYS A 1 281 ? -38.809 -7.311 4.842 1.00 48.22 281 LYS A C 1
ATOM 2298 O O . LYS A 1 281 ? -39.987 -7.655 4.776 1.00 48.22 281 LYS A O 1
ATOM 2303 N N . SER A 1 282 ? -38.155 -7.244 5.996 1.00 49.12 282 SER A N 1
ATOM 2304 C CA . SER A 1 282 ? -38.868 -7.015 7.254 1.00 49.12 282 SER A CA 1
ATOM 2305 C C . SER A 1 282 ? -39.060 -5.503 7.431 1.00 49.12 282 SER A C 1
ATOM 2307 O O . SER A 1 282 ? -38.210 -4.813 7.990 1.00 49.12 282 SER A O 1
ATOM 2309 N N . GLY A 1 283 ? -40.156 -4.971 6.892 1.00 36.34 283 GLY A N 1
ATOM 2310 C CA . GLY A 1 283 ? -40.508 -3.554 7.001 1.00 36.34 283 GLY A CA 1
ATOM 2311 C C . GLY A 1 283 ? -41.760 -3.229 6.195 1.00 36.34 283 GLY A C 1
ATOM 2312 O O . GLY A 1 283 ? -41.682 -2.949 5.001 1.00 36.34 283 GLY A O 1
ATOM 2313 N N . SER A 1 284 ? -42.901 -3.360 6.863 1.00 35.16 284 SER A N 1
ATOM 2314 C CA . SER A 1 284 ? -44.256 -3.014 6.434 1.00 35.16 284 SER A CA 1
ATOM 2315 C C . SER A 1 284 ? -44.424 -1.540 6.039 1.00 35.16 284 SER A C 1
ATOM 2317 O O . SER A 1 284 ? -43.611 -0.700 6.416 1.00 35.16 284 SER A O 1
ATOM 2319 N N . ILE A 1 285 ? -45.502 -1.300 5.278 1.00 34.88 285 ILE A N 1
ATOM 2320 C CA . ILE A 1 285 ? -46.096 -0.007 4.879 1.00 34.88 285 ILE A CA 1
ATOM 2321 C C . ILE A 1 285 ? -46.030 1.036 5.998 1.00 34.88 285 ILE A C 1
ATOM 2323 O O . ILE A 1 285 ? -46.348 0.659 7.150 1.00 34.88 285 ILE A O 1
#

Foldseek 3Di:
DFWKKKKKKAFQDQFQLLLLLLVLLCVVLVFLWAWDDDPRIIIIMGGCPDVSSVVSSVVCCVQWRFQAPGTDDMDMDTDDDDHDHDLDAGADALWFATPVLLCLCPDPPHPNPVPLPDFHCSSNHPDGDADDDPKDWAQADDPQWEKEQLALVCDVVFFDDDPLVNSHCRGRRFAFEWTATDHDVVCVRHVDRIHTYTYQIGSVSSSVSSVCVVVVHRIIIINDPDFFHWYADPNDIDTPGDVRRDDDQDCPDPDPVCSVVVSVCVVVVHPDDDDDDDDPPPDDD